Protein AF-A0A7K8RAL0-F1 (afdb_monomer_lite)

Radius of gyration: 38.79 Å; chains: 1; bounding box: 83×88×84 Å

Sequence (270 aa):
MSELKDCPLQFHDFKSVDHVKVCPRYTAVQARSEDDGIGIEELDTLQLELETLLSSASRRLRVLEAETQILTDWQDKKGDRRFLKLSKDHDVGTSVKHGKPKKQKLEGKGGHGTGPGPGRPKSKNLQPKIQEYEFQDDPIDVPRIPKNDAPNRFWASVEPYCADLTNEEVRVLEELLKPPEDEAEHYKIPPLGKHYSQRWAQEDLLEEQKDGARAAAAADKKKGVLGPLTELDTKDVDALLKKSEAQHEQPEDGCPFGPLTQRLLQALVE

Organism: NCBI:txid363769

pLDDT: mean 70.05, std 21.53, range [29.44, 97.31]

Foldseek 3Di:
DPVVVPQPADPDDQDDDPCVPQPVLCVVVVPDDPVVDDDPVSVVSNVVSVVVVVVSVVVVVVSVVVRVVSVVVVVVVVVVVVVVVVDDDDDDDDDDDDDDDDDDDDDDDDDDDDDDDDDDDDDDDDDDPDDPDDDPDDDDPDPPDPDPCVVVVVVVVCDVVPDDDDPVNVVVVVVVPPDPPDPVVVPPDPPDDPQLVVVVVVVVVVVVVVVVVVVVVVVVVVVVDDDDDDDDDPVVVVVVVVVVVVVQDDDPPPDPDHPVVVSVVVNVVD

Structure (mmCIF, N/CA/C/O backbone):
data_AF-A0A7K8RAL0-F1
#
_entry.id   AF-A0A7K8RAL0-F1
#
loop_
_atom_site.group_PDB
_atom_site.id
_atom_site.type_symbol
_atom_site.label_atom_id
_atom_site.label_alt_id
_atom_site.label_comp_id
_atom_site.label_asym_id
_atom_site.label_entity_id
_atom_site.label_seq_id
_atom_site.pdbx_PDB_ins_code
_atom_site.Cartn_x
_atom_site.Cartn_y
_atom_site.Cartn_z
_atom_site.occupancy
_atom_site.B_iso_or_equiv
_atom_site.auth_seq_id
_atom_site.auth_comp_id
_atom_site.auth_asym_id
_atom_site.auth_atom_id
_atom_site.pdbx_PDB_model_num
ATOM 1 N N . MET A 1 1 ? -7.593 -10.899 -39.363 1.00 41.59 1 MET A N 1
ATOM 2 C CA . MET A 1 1 ? -7.965 -11.546 -38.081 1.00 41.59 1 MET A CA 1
ATOM 3 C C . MET A 1 1 ? -6.973 -12.637 -37.642 1.00 41.59 1 MET A C 1
ATOM 5 O O . MET A 1 1 ? -7.329 -13.484 -36.836 1.00 41.59 1 MET A O 1
ATOM 9 N N . SER A 1 2 ? -5.721 -12.629 -38.121 1.00 48.59 2 SER A N 1
ATOM 10 C CA . SER A 1 2 ? -4.768 -13.728 -37.873 1.00 48.59 2 SER A CA 1
ATOM 11 C C . SER A 1 2 ? -3.829 -13.494 -36.682 1.00 48.59 2 SER A C 1
ATOM 13 O O . SER A 1 2 ? -3.182 -14.436 -36.248 1.00 48.59 2 SER A O 1
ATOM 15 N N . GLU A 1 3 ? -3.773 -12.275 -36.131 1.00 52.62 3 GLU A N 1
ATOM 16 C CA . GLU A 1 3 ? -2.804 -11.912 -35.080 1.00 52.62 3 GLU A CA 1
ATOM 17 C C . GLU A 1 3 ? -3.184 -12.389 -33.666 1.00 52.62 3 GLU A C 1
ATOM 19 O O . GLU A 1 3 ? -2.319 -12.442 -32.800 1.00 52.62 3 GLU A O 1
ATOM 24 N N . LEU A 1 4 ? -4.437 -12.800 -33.419 1.00 54.28 4 LEU A N 1
ATOM 25 C CA . LEU A 1 4 ? -4.827 -13.360 -32.113 1.00 54.28 4 LEU A CA 1
ATOM 26 C C . LEU A 1 4 ? -4.290 -14.780 -31.872 1.00 54.28 4 LEU A C 1
ATOM 28 O O . LEU A 1 4 ? -4.232 -15.210 -30.725 1.00 54.28 4 LEU A O 1
ATOM 32 N N . LYS A 1 5 ? -3.902 -15.517 -32.924 1.00 55.53 5 LYS A N 1
ATOM 33 C CA . LYS A 1 5 ? -3.423 -16.905 -32.788 1.00 55.53 5 LYS A CA 1
ATOM 34 C C . LYS A 1 5 ? -2.031 -17.021 -32.162 1.00 55.53 5 LYS A C 1
ATOM 36 O O 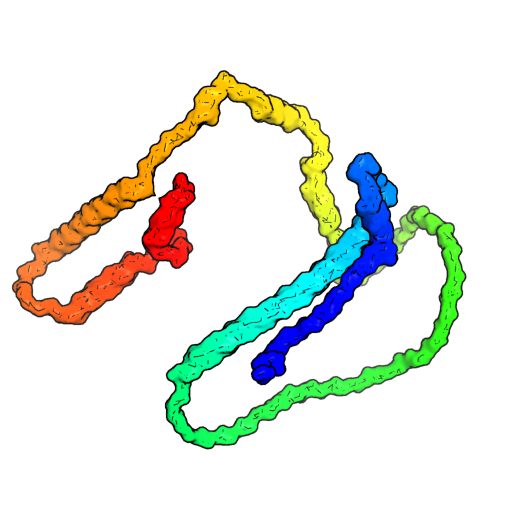. LYS A 1 5 ? -1.723 -18.078 -31.626 1.00 55.53 5 LYS A O 1
ATOM 41 N N . ASP A 1 6 ? -1.243 -15.948 -32.193 1.00 66.25 6 ASP A N 1
ATOM 42 C CA . ASP A 1 6 ? 0.124 -15.913 -31.655 1.00 66.25 6 ASP A CA 1
ATOM 43 C C . ASP A 1 6 ? 0.216 -15.148 -30.318 1.00 66.25 6 ASP A C 1
ATOM 45 O O . ASP A 1 6 ? 1.313 -14.809 -29.870 1.00 66.25 6 ASP A O 1
ATOM 49 N N . CYS A 1 7 ? -0.922 -14.835 -29.684 1.00 73.00 7 CYS A N 1
ATOM 50 C CA . CYS A 1 7 ? -0.936 -14.185 -28.377 1.00 73.00 7 CYS A CA 1
ATOM 51 C C . CYS A 1 7 ? -0.523 -15.199 -27.293 1.00 73.00 7 CYS A C 1
ATOM 53 O O . CYS A 1 7 ? -1.195 -16.221 -27.147 1.00 73.00 7 CYS A O 1
ATOM 55 N N . PRO A 1 8 ? 0.558 -14.946 -26.530 1.00 80.19 8 PRO A N 1
ATOM 56 C CA . PRO A 1 8 ? 1.065 -15.897 -25.540 1.00 80.19 8 PRO A CA 1
ATOM 57 C C . PRO A 1 8 ? 0.239 -15.950 -24.244 1.00 80.19 8 PRO A C 1
ATOM 59 O O . PRO A 1 8 ? 0.565 -16.751 -23.371 1.00 80.19 8 PRO A O 1
ATOM 62 N N . LEU A 1 9 ? -0.793 -15.107 -24.109 1.00 83.19 9 LEU A N 1
ATOM 63 C CA . LEU A 1 9 ? -1.605 -15.012 -22.900 1.00 83.19 9 LEU A CA 1
ATOM 64 C C . LEU A 1 9 ? -2.429 -16.278 -22.654 1.00 83.19 9 LEU A C 1
ATOM 66 O O . LEU A 1 9 ? -3.130 -16.770 -23.546 1.00 83.19 9 LEU A O 1
ATOM 70 N N . GLN A 1 10 ? -2.440 -16.735 -21.406 1.00 79.38 10 GLN A N 1
ATOM 71 C CA . GLN A 1 10 ? -3.438 -17.674 -20.916 1.00 79.38 10 GLN A CA 1
ATOM 72 C C . GLN A 1 10 ? -4.552 -16.880 -20.224 1.00 79.38 10 GLN A C 1
ATOM 74 O O . GLN A 1 10 ? -4.399 -16.342 -19.129 1.00 79.38 10 GLN A O 1
ATOM 79 N N . PHE A 1 11 ? -5.714 -16.798 -20.877 1.00 80.00 11 PHE A N 1
ATOM 80 C CA . PHE A 1 11 ? -6.910 -16.151 -20.328 1.00 80.00 11 PHE A CA 1
ATOM 81 C C . PHE A 1 11 ? -7.527 -17.019 -19.225 1.00 80.00 11 PHE A C 1
ATOM 83 O O . PHE A 1 11 ? -8.456 -17.793 -19.457 1.00 80.00 11 PHE A O 1
ATOM 90 N N . HIS A 1 12 ? -6.957 -16.924 -18.027 1.00 83.44 12 HIS A N 1
ATOM 91 C CA . HIS A 1 12 ? -7.389 -17.669 -16.854 1.00 83.44 12 HIS A CA 1
ATOM 92 C C . HIS A 1 12 ? -8.796 -17.240 -16.405 1.00 83.44 12 HIS A C 1
ATOM 94 O O . HIS A 1 12 ? -9.068 -16.053 -16.227 1.00 83.44 12 HIS A O 1
ATOM 100 N N . ASP A 1 13 ? -9.678 -18.216 -16.177 1.00 85.38 13 ASP A N 1
ATOM 101 C CA . ASP A 1 13 ? -10.997 -17.980 -15.582 1.00 85.38 13 ASP A CA 1
ATOM 102 C C . ASP A 1 13 ? -10.883 -17.917 -14.052 1.00 85.38 13 ASP A C 1
ATOM 104 O O . ASP A 1 13 ? -10.663 -18.925 -13.368 1.00 85.38 13 ASP A O 1
ATOM 108 N N . PHE A 1 14 ? -11.002 -16.708 -13.505 1.00 86.25 14 PHE A N 1
ATOM 109 C CA . PHE A 1 14 ? -10.947 -16.475 -12.070 1.00 86.25 14 PHE A CA 1
ATOM 110 C C . PHE A 1 14 ? -12.327 -16.628 -11.443 1.00 86.25 14 PHE A C 1
ATOM 112 O O . PHE A 1 14 ? -13.123 -15.690 -11.399 1.00 86.25 14 PHE A O 1
ATOM 119 N N . LYS A 1 15 ? -12.572 -17.798 -10.853 1.00 83.81 15 LYS A N 1
ATOM 120 C CA . LYS A 1 15 ? -13.761 -18.011 -10.024 1.00 83.81 15 LYS A CA 1
ATOM 121 C C . LYS A 1 15 ? -13.711 -17.107 -8.792 1.00 83.81 15 LYS A C 1
ATOM 123 O O . LYS A 1 15 ? -12.720 -17.102 -8.057 1.00 83.81 15 LYS A O 1
ATOM 128 N N . SER A 1 16 ? -14.781 -16.349 -8.567 1.00 84.00 16 SER A N 1
ATOM 129 C CA . SER A 1 16 ? -14.964 -15.587 -7.334 1.00 84.00 16 SER A CA 1
ATOM 130 C C . SER A 1 16 ? -15.084 -16.528 -6.134 1.00 84.00 16 SER A C 1
ATOM 132 O O . SER A 1 16 ? -15.531 -17.672 -6.252 1.00 84.00 16 SER A O 1
ATOM 134 N N . VAL A 1 17 ? -14.651 -16.051 -4.966 1.00 87.06 17 VAL A N 1
ATOM 135 C CA . VAL A 1 17 ? -14.870 -16.776 -3.713 1.00 87.06 17 VAL A CA 1
ATOM 136 C C . VAL A 1 17 ? -16.342 -16.626 -3.340 1.00 87.06 17 VAL A C 1
ATOM 138 O O . VAL A 1 17 ? -16.868 -15.518 -3.318 1.00 87.06 17 VAL A O 1
ATOM 141 N N . ASP A 1 18 ? -17.014 -17.739 -3.059 1.00 90.88 18 ASP A N 1
ATOM 142 C CA . ASP A 1 18 ? -18.388 -17.729 -2.554 1.00 90.88 18 ASP A CA 1
ATOM 143 C C . ASP A 1 18 ? -18.366 -17.354 -1.065 1.00 90.88 18 ASP A C 1
ATOM 145 O O . ASP A 1 18 ? -18.247 -18.217 -0.192 1.00 90.88 18 ASP A O 1
ATOM 149 N N . HIS A 1 19 ? -18.416 -16.049 -0.788 1.00 86.94 19 HIS A N 1
ATOM 150 C CA . HIS A 1 19 ? -18.302 -15.488 0.560 1.00 86.94 19 HIS A CA 1
ATOM 151 C C . HIS A 1 19 ? -19.340 -16.070 1.526 1.00 86.94 19 HIS A C 1
ATOM 153 O O . HIS A 1 19 ? -19.012 -16.356 2.671 1.00 86.94 19 HIS A O 1
ATOM 159 N N . VAL A 1 20 ? -20.552 -16.357 1.047 1.00 86.94 20 VAL A N 1
ATOM 160 C CA . VAL A 1 20 ? -21.639 -16.901 1.874 1.00 86.94 20 VAL A CA 1
ATOM 161 C C . VAL A 1 20 ? -21.318 -18.316 2.362 1.00 86.94 20 VAL A C 1
ATOM 163 O O . VAL A 1 20 ? -21.700 -18.694 3.467 1.00 86.94 20 VAL A O 1
ATOM 166 N N . LYS A 1 21 ? -20.606 -19.111 1.554 1.00 90.50 21 LYS A N 1
ATOM 167 C CA . LYS A 1 21 ? -20.244 -20.492 1.911 1.00 90.50 21 LYS A CA 1
ATOM 168 C C . LYS A 1 21 ? -18.903 -20.612 2.618 1.00 90.50 21 LYS A C 1
ATOM 170 O O . LYS A 1 21 ? -18.755 -21.482 3.471 1.00 90.50 21 LYS A O 1
ATOM 175 N N . VAL A 1 22 ? -17.919 -19.813 2.213 1.00 92.00 22 VAL A N 1
ATOM 176 C CA . VAL A 1 22 ? -16.518 -19.971 2.638 1.00 92.00 22 VAL A CA 1
ATOM 177 C C . VAL A 1 22 ? -16.142 -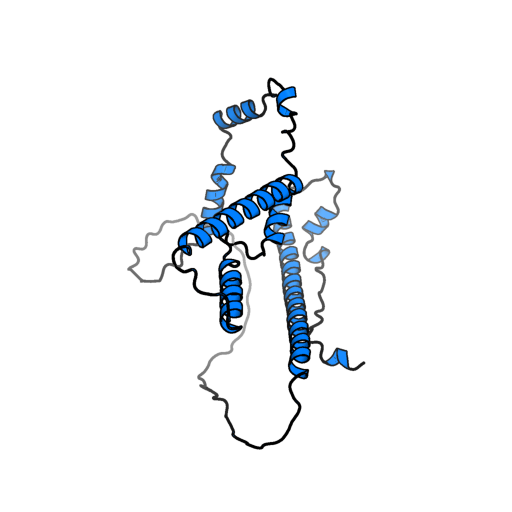18.982 3.740 1.00 92.00 22 VAL A C 1
ATOM 179 O O . VAL A 1 22 ? -15.261 -19.279 4.539 1.00 92.00 22 VAL A O 1
ATOM 182 N N . CYS A 1 23 ? -16.819 -17.833 3.800 1.00 95.00 23 CYS A N 1
ATOM 183 C CA . CYS A 1 23 ? -16.547 -16.758 4.752 1.00 95.00 23 CYS A CA 1
ATOM 184 C C . CYS A 1 23 ? -17.845 -16.268 5.437 1.00 95.00 23 CYS A C 1
ATOM 186 O O . CYS A 1 23 ? -18.240 -15.101 5.281 1.00 95.00 23 CYS A O 1
ATOM 188 N N . PRO A 1 24 ? -18.581 -17.158 6.133 1.00 94.50 24 PRO A N 1
ATOM 189 C CA . PRO A 1 24 ? -19.862 -16.815 6.740 1.00 94.50 24 PRO A CA 1
ATOM 190 C C . PRO A 1 24 ? -19.742 -15.764 7.850 1.00 94.50 24 PRO A C 1
ATOM 192 O O . PRO A 1 24 ? -20.660 -14.957 7.994 1.00 94.50 24 PRO A O 1
ATOM 195 N N . ARG A 1 25 ? -18.641 -15.723 8.619 1.00 94.88 25 ARG A N 1
ATOM 196 C CA . ARG A 1 25 ? -18.454 -14.701 9.660 1.00 94.88 25 ARG A CA 1
ATOM 197 C C . ARG A 1 25 ? -18.230 -13.328 9.048 1.00 94.88 25 ARG A C 1
ATOM 199 O O . ARG A 1 25 ? -18.899 -12.385 9.453 1.00 94.88 25 ARG A O 1
ATOM 206 N N . TYR A 1 26 ? -17.353 -13.228 8.056 1.00 94.88 26 TYR A N 1
ATOM 207 C CA . TYR A 1 26 ? -17.130 -12.013 7.277 1.00 94.88 26 TYR A CA 1
ATOM 208 C C . TYR A 1 26 ? -18.441 -11.498 6.681 1.00 94.88 26 TYR A C 1
ATOM 210 O O . TYR A 1 26 ? -18.772 -10.327 6.841 1.00 94.88 26 TYR A O 1
ATOM 218 N N . THR A 1 27 ? -19.229 -12.387 6.068 1.00 94.56 27 THR A N 1
ATOM 219 C CA . THR A 1 27 ? -20.526 -12.032 5.471 1.00 94.56 27 THR A CA 1
ATOM 220 C C . THR A 1 27 ? -21.511 -11.527 6.529 1.00 94.56 27 THR A C 1
ATOM 222 O O . THR A 1 27 ? -22.217 -10.549 6.300 1.00 94.56 27 THR A O 1
ATOM 225 N N . ALA A 1 28 ? -21.549 -12.167 7.700 1.00 93.31 28 ALA A N 1
ATOM 226 C CA . ALA A 1 28 ? -22.410 -11.748 8.800 1.00 93.31 28 ALA A CA 1
ATOM 227 C C . ALA A 1 28 ? -21.993 -10.389 9.378 1.00 93.31 28 ALA A C 1
ATOM 229 O O . ALA A 1 28 ? -22.864 -9.570 9.634 1.00 93.31 28 ALA A O 1
ATOM 230 N N . VAL A 1 29 ? -20.691 -10.139 9.558 1.00 93.75 29 VAL A N 1
ATOM 231 C CA . VAL A 1 29 ? -20.159 -8.850 10.038 1.00 93.75 29 VAL A CA 1
ATOM 232 C C . VAL A 1 29 ? -20.434 -7.743 9.023 1.00 93.75 29 VAL A C 1
ATOM 234 O O . VAL A 1 29 ? -20.890 -6.672 9.400 1.00 93.75 29 VAL A O 1
ATOM 237 N N . GLN A 1 30 ? -20.249 -8.017 7.731 1.00 92.44 30 GLN A N 1
ATOM 238 C CA . GLN A 1 30 ? -20.522 -7.061 6.657 1.00 92.44 30 GLN A CA 1
ATOM 239 C C . GLN A 1 30 ? -22.003 -6.656 6.565 1.00 92.44 30 GLN A C 1
ATOM 241 O O . GLN A 1 30 ? -22.309 -5.575 6.072 1.00 92.44 30 GLN A O 1
ATOM 246 N N . ALA A 1 31 ? -22.922 -7.513 7.017 1.00 92.38 31 ALA A N 1
ATOM 247 C CA . ALA A 1 31 ? -24.357 -7.238 7.011 1.00 92.38 31 ALA A CA 1
ATOM 248 C C . ALA A 1 31 ? -24.845 -6.424 8.228 1.00 92.38 31 ALA A C 1
ATOM 250 O O . ALA A 1 31 ? -26.024 -6.069 8.273 1.00 92.38 31 ALA A O 1
ATOM 251 N N . ARG A 1 32 ? -23.982 -6.159 9.219 1.00 93.12 32 ARG A N 1
ATOM 252 C CA . ARG A 1 32 ? -24.325 -5.380 10.422 1.00 93.12 32 ARG A CA 1
ATOM 253 C C . ARG A 1 32 ? -24.213 -3.876 10.174 1.00 93.12 32 ARG A C 1
ATOM 255 O O . ARG A 1 32 ? -23.564 -3.437 9.227 1.00 93.12 32 ARG A O 1
ATOM 262 N N . SER A 1 33 ? -24.846 -3.086 11.040 1.00 91.31 33 SER A N 1
ATOM 263 C CA . SER A 1 33 ? -24.644 -1.634 11.092 1.00 91.31 33 SER A CA 1
ATOM 264 C C . SER A 1 33 ? -23.295 -1.279 11.717 1.00 91.31 33 SER A C 1
ATOM 266 O O . SER A 1 33 ? -22.796 -2.012 12.566 1.00 91.31 33 SER A O 1
ATOM 268 N N . GLU A 1 34 ? -22.740 -0.124 11.348 1.00 85.06 34 GLU A N 1
ATOM 269 C CA . GLU A 1 34 ? -21.439 0.358 11.843 1.00 85.06 34 GLU A CA 1
ATOM 270 C C . GLU A 1 34 ? -21.382 0.506 13.380 1.00 85.06 34 GLU A C 1
ATOM 272 O O . GLU A 1 34 ? -20.311 0.355 13.962 1.00 85.06 34 GLU A O 1
ATOM 277 N N . ASP A 1 35 ? -22.531 0.700 14.041 1.00 89.12 35 ASP A N 1
ATOM 278 C CA . ASP A 1 35 ? -22.642 0.816 15.505 1.00 89.12 35 ASP A CA 1
ATOM 279 C C . ASP A 1 35 ? -22.499 -0.518 16.273 1.00 89.12 35 ASP A C 1
ATOM 281 O O . ASP A 1 35 ? -22.233 -0.500 17.473 1.00 89.12 35 ASP A O 1
ATOM 285 N N . ASP A 1 36 ? -22.661 -1.680 15.622 1.00 87.19 36 ASP A N 1
ATOM 286 C CA . ASP A 1 36 ? -22.680 -2.990 16.310 1.00 87.19 36 ASP A CA 1
ATOM 287 C C . ASP A 1 36 ? -21.275 -3.524 16.650 1.00 87.19 36 ASP A C 1
ATOM 289 O O . ASP A 1 36 ? -21.132 -4.440 17.464 1.00 87.19 36 ASP A O 1
ATOM 293 N N . GLY A 1 37 ? -20.225 -2.961 16.046 1.00 87.19 37 GLY A N 1
ATOM 294 C CA . GLY A 1 37 ? -18.840 -3.369 16.281 1.00 87.19 37 GLY A CA 1
ATOM 295 C C . GLY A 1 37 ? -18.539 -4.846 15.966 1.00 87.19 37 GLY A C 1
ATOM 296 O O . GLY A 1 37 ? -19.321 -5.573 15.347 1.00 87.19 37 GLY A O 1
ATOM 297 N N . ILE A 1 38 ? -17.348 -5.295 16.375 1.00 93.12 38 ILE A N 1
ATOM 298 C CA . ILE A 1 38 ? -16.879 -6.680 16.215 1.00 93.12 38 ILE A CA 1
ATOM 299 C C . ILE A 1 38 ? -16.577 -7.241 17.605 1.00 93.12 38 ILE A C 1
ATOM 301 O O . ILE A 1 38 ? -15.757 -6.682 18.333 1.00 93.12 38 ILE A O 1
ATOM 305 N N . GLY A 1 39 ? -17.237 -8.343 17.972 1.00 91.81 39 GLY A N 1
ATOM 306 C CA . GLY A 1 39 ? -17.001 -9.021 19.247 1.00 91.81 39 GLY A CA 1
ATOM 307 C C . GLY A 1 39 ? -15.653 -9.745 19.272 1.00 91.81 39 GLY A C 1
ATOM 308 O O . GLY A 1 39 ? -15.196 -10.269 18.253 1.00 91.81 39 GLY A O 1
ATOM 309 N N . ILE A 1 40 ? -15.022 -9.818 20.446 1.00 92.81 40 ILE A N 1
ATOM 310 C CA . ILE A 1 40 ? -13.698 -10.439 20.606 1.00 92.81 40 ILE A CA 1
ATOM 311 C C . ILE A 1 40 ? -13.722 -11.946 20.317 1.00 92.81 40 ILE A C 1
ATOM 313 O O . ILE A 1 40 ? -12.766 -12.496 19.780 1.00 92.81 40 ILE A O 1
ATOM 317 N N . GLU A 1 41 ? -14.846 -12.609 20.580 1.00 93.25 41 GLU A N 1
ATOM 318 C CA . GLU A 1 41 ? -15.056 -14.036 20.323 1.00 93.25 41 GLU A CA 1
ATOM 319 C C . GLU A 1 41 ? -15.159 -14.355 18.825 1.00 93.25 41 GLU A C 1
ATOM 321 O O . GLU A 1 41 ? -15.028 -15.506 18.406 1.00 93.25 41 GLU A O 1
ATOM 326 N N . GLU A 1 42 ? -15.439 -13.343 18.005 1.00 94.50 42 GLU A N 1
ATOM 327 C CA . GLU A 1 42 ? -15.607 -13.479 16.562 1.00 94.50 42 GLU A CA 1
ATOM 328 C C . GLU A 1 42 ? -14.297 -13.238 15.801 1.00 94.50 42 GLU A C 1
ATOM 330 O O . GLU A 1 42 ? -14.193 -13.629 14.634 1.00 94.50 42 GLU A O 1
ATOM 335 N N . LEU A 1 43 ? -13.307 -12.625 16.461 1.00 95.75 43 LEU A N 1
ATOM 336 C CA . LEU A 1 43 ? -12.093 -12.097 15.845 1.00 95.75 43 LEU A CA 1
ATOM 337 C C . LEU A 1 43 ? -11.224 -13.195 15.224 1.00 95.75 43 LEU A C 1
ATOM 339 O O . LEU A 1 43 ? -10.867 -13.081 14.055 1.00 95.75 43 LEU A O 1
ATOM 343 N N . ASP A 1 44 ? -10.969 -14.289 15.946 1.00 95.44 44 ASP A N 1
ATOM 344 C CA . ASP A 1 44 ? -10.144 -15.404 15.448 1.00 95.44 44 ASP A CA 1
ATOM 345 C C . ASP A 1 44 ? -10.740 -16.040 14.182 1.00 95.44 44 ASP A C 1
ATOM 347 O O . ASP A 1 44 ? -10.040 -16.364 13.221 1.00 95.44 44 ASP A O 1
ATOM 351 N N . THR A 1 45 ? -12.068 -16.202 14.161 1.00 95.81 45 THR A N 1
ATOM 352 C CA . THR A 1 45 ? -12.769 -16.772 12.999 1.00 95.81 45 THR A CA 1
ATOM 353 C C . THR A 1 45 ? -12.770 -15.787 11.834 1.00 95.81 45 THR A C 1
ATOM 355 O O . THR A 1 45 ? -12.525 -16.178 10.694 1.00 95.81 45 THR A O 1
ATOM 358 N N . LEU A 1 46 ? -13.021 -14.506 12.112 1.00 96.12 46 LEU A N 1
ATOM 359 C CA . LEU A 1 46 ? -12.996 -13.452 11.105 1.00 96.12 46 LEU A CA 1
ATOM 360 C C . LEU A 1 46 ? -11.603 -13.309 10.477 1.00 96.12 46 LEU A C 1
ATOM 362 O O . LEU A 1 46 ? -11.500 -13.211 9.256 1.00 96.12 46 LEU A O 1
ATOM 366 N N . GLN A 1 47 ? -10.538 -13.363 11.280 1.00 97.31 47 GLN A N 1
ATOM 367 C CA . GLN A 1 47 ? -9.157 -13.331 10.801 1.00 97.31 47 GLN A CA 1
ATOM 368 C C . GLN A 1 47 ? -8.889 -14.476 9.819 1.00 97.31 47 GLN A C 1
ATOM 370 O O . GLN A 1 47 ? -8.429 -14.231 8.705 1.00 97.31 47 GLN A O 1
ATOM 375 N N . LEU A 1 48 ? -9.228 -15.714 10.188 1.00 96.81 48 LEU A N 1
ATOM 376 C CA . LEU A 1 48 ? -9.015 -16.885 9.332 1.00 96.81 48 LEU A CA 1
ATOM 377 C C . LEU A 1 48 ? -9.748 -16.765 7.983 1.00 96.81 48 LEU A C 1
ATOM 379 O O . LEU A 1 48 ? -9.225 -17.126 6.922 1.00 96.81 48 LEU A O 1
ATOM 383 N N . GLU A 1 49 ? -10.977 -16.253 8.003 1.00 96.50 49 GLU A N 1
ATOM 384 C CA . GLU A 1 49 ? -11.753 -16.030 6.784 1.00 96.50 49 GLU A CA 1
ATOM 385 C C . GLU A 1 49 ? -11.141 -14.918 5.913 1.00 96.50 49 GLU A C 1
ATOM 387 O O . GLU A 1 49 ? -11.046 -15.078 4.693 1.00 96.50 49 GLU A O 1
ATOM 392 N N . LEU A 1 50 ? -10.648 -13.832 6.516 1.00 96.19 50 LEU A N 1
ATOM 393 C CA . LEU A 1 50 ? -9.930 -12.767 5.807 1.00 96.19 50 LEU A CA 1
ATOM 394 C C . LEU A 1 50 ? -8.611 -13.266 5.201 1.00 96.19 50 LEU A C 1
ATOM 396 O O . LEU A 1 50 ? -8.307 -12.938 4.054 1.00 96.19 50 LEU A O 1
ATOM 400 N N . GLU A 1 51 ? -7.861 -14.116 5.901 1.00 96.50 51 GLU A N 1
ATOM 401 C CA . GLU A 1 51 ? -6.654 -14.766 5.370 1.00 96.50 51 GLU A CA 1
ATOM 402 C C . GLU A 1 51 ? -6.968 -15.670 4.172 1.00 96.50 51 GLU A C 1
ATOM 404 O O . GLU A 1 51 ? -6.200 -15.733 3.204 1.00 96.50 51 GLU A O 1
ATOM 409 N N . THR A 1 52 ? -8.123 -16.339 4.191 1.00 93.56 52 THR A N 1
ATOM 410 C CA . THR A 1 52 ? -8.610 -17.145 3.064 1.00 93.56 52 THR A CA 1
ATOM 411 C C . THR A 1 52 ? -8.895 -16.265 1.844 1.00 93.56 52 THR A C 1
ATOM 413 O O . THR A 1 52 ? -8.478 -16.588 0.723 1.00 93.56 52 THR A O 1
ATOM 416 N N . LEU A 1 53 ? -9.555 -15.120 2.047 1.00 94.31 53 LEU A N 1
ATOM 417 C CA . LEU A 1 53 ? -9.819 -14.140 0.989 1.00 94.31 53 LEU A CA 1
ATOM 418 C C . LEU A 1 53 ? -8.529 -13.533 0.440 1.00 94.31 53 LEU A C 1
ATOM 420 O O . LEU A 1 53 ? -8.347 -13.490 -0.782 1.00 94.31 53 LEU A O 1
ATOM 424 N N . LEU A 1 54 ? -7.613 -13.139 1.324 1.00 95.56 54 LEU A N 1
ATOM 425 C CA . LEU A 1 54 ? -6.305 -12.608 0.965 1.00 95.56 54 LEU A CA 1
ATOM 426 C C . LEU A 1 54 ? -5.517 -13.630 0.142 1.00 95.56 54 LEU A C 1
ATOM 428 O O . LEU A 1 54 ? -5.058 -13.317 -0.952 1.00 95.56 54 LEU A O 1
ATOM 432 N N . SER A 1 55 ? -5.458 -14.885 0.588 1.00 94.81 55 SER A N 1
ATOM 433 C CA . SER A 1 55 ? -4.783 -15.973 -0.130 1.00 94.81 55 SER A CA 1
ATOM 434 C C . SER A 1 55 ? -5.339 -16.179 -1.542 1.00 94.81 55 SER A C 1
ATOM 436 O O . SER A 1 55 ? -4.582 -16.407 -2.493 1.00 94.81 55 SER A O 1
ATOM 438 N N . SER A 1 56 ? -6.662 -16.083 -1.703 1.00 93.31 56 SER A N 1
ATOM 439 C CA . SER A 1 56 ? -7.321 -16.157 -3.009 1.00 93.31 56 SER A CA 1
ATOM 440 C C . SER A 1 56 ? -6.983 -14.953 -3.893 1.00 93.31 56 SER A C 1
ATOM 442 O O . SER A 1 56 ? -6.652 -15.120 -5.069 1.00 93.31 56 SER A O 1
ATOM 444 N N . ALA A 1 57 ? -7.020 -13.735 -3.349 1.00 94.06 57 ALA A N 1
ATOM 445 C CA . ALA A 1 57 ? -6.663 -12.516 -4.071 1.00 94.06 57 ALA A CA 1
ATOM 446 C C . ALA A 1 57 ? -5.186 -12.513 -4.498 1.00 94.06 57 ALA A C 1
ATOM 448 O O . ALA A 1 57 ? -4.897 -12.342 -5.680 1.00 94.06 57 ALA A O 1
ATOM 449 N N . SER A 1 58 ? -4.258 -12.810 -3.586 1.00 95.75 58 SER A N 1
ATOM 450 C CA . SER A 1 58 ? -2.817 -12.852 -3.864 1.00 95.75 58 SER A CA 1
ATOM 451 C C . SER A 1 58 ? -2.440 -13.919 -4.889 1.00 95.75 58 SER A C 1
ATOM 453 O O . SER A 1 58 ? -1.482 -13.745 -5.640 1.00 95.75 58 SER A O 1
ATOM 455 N N . ARG A 1 59 ? -3.165 -15.045 -4.941 1.00 93.44 59 ARG A N 1
ATOM 456 C CA . ARG A 1 59 ? -2.968 -16.052 -5.993 1.00 93.44 59 ARG A CA 1
ATOM 457 C C . ARG A 1 59 ? -3.351 -15.498 -7.363 1.00 93.44 59 ARG A C 1
ATOM 459 O O . ARG A 1 59 ? -2.597 -15.687 -8.309 1.00 93.44 59 ARG A O 1
ATOM 466 N N . ARG A 1 60 ? -4.501 -14.826 -7.464 1.00 94.69 60 ARG A N 1
ATOM 467 C CA . ARG A 1 60 ? -4.972 -14.218 -8.719 1.00 94.69 60 ARG A CA 1
ATOM 468 C C . ARG A 1 60 ? -4.046 -13.097 -9.177 1.00 94.69 60 ARG A C 1
ATOM 470 O O . ARG A 1 60 ? -3.697 -13.062 -10.350 1.00 94.69 60 ARG A O 1
ATOM 477 N N . LEU A 1 61 ? -3.593 -12.261 -8.245 1.00 95.38 61 LEU A N 1
ATOM 478 C CA . LEU A 1 61 ? -2.631 -11.196 -8.516 1.00 95.38 61 LEU A CA 1
ATOM 479 C C . LEU A 1 61 ? -1.339 -11.751 -9.128 1.00 95.38 61 LEU A C 1
ATOM 481 O O . LEU A 1 61 ? -0.968 -11.323 -10.209 1.00 95.38 61 LEU A O 1
ATOM 485 N N . ARG A 1 62 ? -0.736 -12.784 -8.525 1.00 95.50 62 ARG A N 1
ATOM 486 C CA . ARG A 1 62 ? 0.479 -13.423 -9.065 1.00 95.50 62 ARG A CA 1
ATOM 487 C C . ARG A 1 62 ? 0.305 -13.987 -10.474 1.00 95.50 62 ARG A C 1
ATOM 489 O O . ARG A 1 62 ? 1.231 -13.935 -11.275 1.00 95.50 62 ARG A O 1
ATOM 496 N N . VAL A 1 63 ? -0.868 -14.546 -10.776 1.00 93.69 63 VAL A N 1
ATOM 497 C CA . VAL A 1 63 ? -1.173 -15.019 -12.135 1.00 93.69 63 VAL A CA 1
ATOM 498 C C . VAL A 1 63 ? -1.244 -13.833 -13.098 1.00 93.69 63 VAL A C 1
ATOM 500 O O . VAL A 1 63 ? -0.610 -13.868 -14.144 1.00 93.69 63 VAL A O 1
ATOM 503 N N . LEU A 1 64 ? -1.950 -12.759 -12.735 1.00 93.44 64 LEU A N 1
ATOM 504 C CA . LEU A 1 64 ? -2.057 -11.554 -13.564 1.00 93.44 64 LEU A CA 1
ATOM 505 C C . LEU A 1 64 ? -0.712 -10.841 -13.766 1.00 93.44 64 LEU A C 1
ATOM 507 O O . LEU A 1 64 ? -0.438 -10.357 -14.862 1.00 93.44 64 LEU A O 1
ATOM 511 N N . GLU A 1 65 ? 0.138 -10.794 -12.744 1.00 95.31 65 GLU A N 1
ATOM 512 C CA . GLU A 1 65 ? 1.504 -10.267 -12.835 1.00 95.31 65 GLU A CA 1
ATOM 513 C C . GLU A 1 65 ? 2.343 -11.087 -13.820 1.00 95.31 65 GLU A C 1
ATOM 515 O O . GLU A 1 65 ? 3.022 -10.514 -14.669 1.00 95.31 65 GLU A O 1
ATOM 520 N N . ALA A 1 66 ? 2.246 -12.421 -13.774 1.00 93.31 66 ALA A N 1
ATOM 521 C CA . ALA A 1 66 ? 2.930 -13.291 -14.727 1.00 93.31 66 ALA A CA 1
ATOM 522 C C . ALA A 1 66 ? 2.439 -13.071 -16.169 1.00 93.31 66 ALA A C 1
ATOM 524 O O . ALA A 1 66 ? 3.255 -12.948 -17.081 1.00 93.31 66 ALA A O 1
ATOM 525 N N . GLU A 1 67 ? 1.124 -12.957 -16.382 1.00 91.75 67 GLU A N 1
ATOM 526 C CA . GLU A 1 67 ? 0.545 -12.636 -17.697 1.00 91.75 67 GLU A CA 1
ATOM 527 C C . GLU A 1 67 ? 0.983 -11.242 -18.189 1.00 91.75 67 GLU A C 1
ATOM 529 O O . GLU A 1 67 ? 1.300 -11.062 -19.366 1.00 91.75 67 GLU A O 1
ATOM 534 N N . THR A 1 68 ? 1.074 -10.259 -17.287 1.00 92.12 68 THR A N 1
ATOM 535 C CA . THR A 1 68 ? 1.577 -8.909 -17.599 1.00 92.12 68 THR A CA 1
ATOM 536 C C . THR A 1 68 ? 3.046 -8.957 -18.011 1.00 92.12 68 THR A C 1
ATOM 538 O O . THR A 1 68 ? 3.419 -8.353 -19.015 1.00 92.12 68 THR A O 1
ATOM 541 N N . GLN A 1 69 ? 3.875 -9.727 -17.303 1.00 92.75 69 GLN A N 1
ATOM 542 C CA . GLN A 1 69 ? 5.282 -9.907 -17.658 1.00 92.75 69 GLN A CA 1
ATOM 543 C C . GLN A 1 69 ? 5.441 -10.566 -19.032 1.00 92.75 69 GLN A C 1
ATOM 545 O O . GLN A 1 69 ? 6.259 -10.125 -19.836 1.00 92.75 69 GLN A O 1
ATOM 550 N N . ILE A 1 70 ? 4.624 -11.579 -19.339 1.00 91.19 70 ILE A N 1
ATOM 551 C CA . ILE A 1 70 ? 4.610 -12.228 -20.655 1.00 91.19 70 ILE A CA 1
ATOM 552 C C . ILE A 1 70 ? 4.311 -11.209 -21.765 1.00 91.19 70 ILE A C 1
ATOM 554 O O . ILE A 1 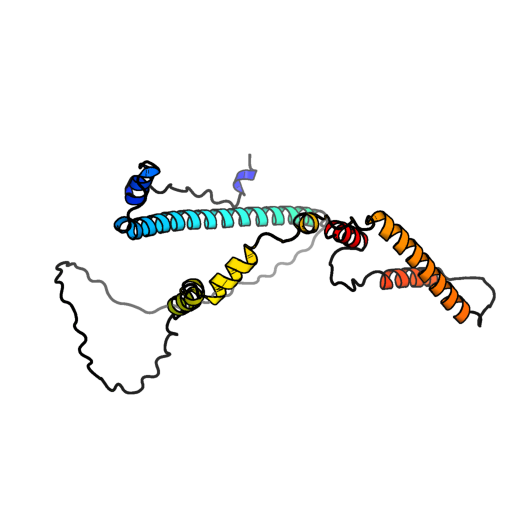70 ? 4.934 -11.267 -22.828 1.00 91.19 70 ILE A O 1
ATOM 558 N N . LEU A 1 71 ? 3.384 -10.271 -21.539 1.00 88.19 71 LEU A N 1
ATOM 559 C CA . LEU A 1 71 ? 3.083 -9.208 -22.501 1.00 88.19 71 LEU A CA 1
ATOM 560 C C . LEU A 1 71 ? 4.246 -8.238 -22.688 1.00 88.19 71 LEU A C 1
ATOM 562 O O . LEU A 1 71 ? 4.560 -7.912 -23.835 1.00 88.19 71 LEU A O 1
ATOM 566 N N . THR A 1 72 ? 4.893 -7.817 -21.602 1.00 89.44 72 THR A N 1
ATOM 567 C CA . THR A 1 72 ? 6.083 -6.955 -21.649 1.00 89.44 72 THR A CA 1
ATOM 568 C C . THR A 1 72 ? 7.199 -7.625 -22.452 1.00 89.44 72 THR A C 1
ATOM 570 O O . THR A 1 72 ? 7.650 -7.083 -23.461 1.00 89.44 72 THR A O 1
ATOM 573 N N . ASP A 1 73 ? 7.546 -8.870 -22.112 1.00 89.06 73 ASP A N 1
ATOM 574 C CA . ASP A 1 73 ? 8.575 -9.648 -22.811 1.00 89.06 73 ASP A CA 1
ATOM 575 C C . ASP A 1 73 ? 8.233 -9.859 -24.295 1.00 89.06 73 ASP A C 1
ATOM 577 O O . ASP A 1 73 ? 9.108 -9.883 -25.169 1.00 89.06 73 ASP A O 1
ATOM 581 N N . TRP A 1 74 ? 6.952 -10.066 -24.608 1.00 86.56 74 TRP A N 1
ATOM 582 C CA . TRP A 1 74 ? 6.484 -10.235 -25.980 1.00 86.56 74 TRP A CA 1
ATOM 583 C C . TRP A 1 74 ? 6.562 -8.929 -26.776 1.00 86.56 74 TRP A C 1
ATOM 585 O O . TRP A 1 74 ? 6.962 -8.946 -27.947 1.00 86.56 74 TRP A O 1
ATOM 595 N N . GLN A 1 75 ? 6.232 -7.796 -26.156 1.00 82.69 75 GLN A N 1
ATOM 596 C CA . GLN A 1 75 ? 6.370 -6.472 -26.753 1.00 82.69 75 GLN A CA 1
ATOM 597 C C . GLN A 1 75 ? 7.837 -6.141 -27.037 1.00 82.69 75 GLN A C 1
ATOM 599 O O . GLN A 1 75 ? 8.139 -5.690 -28.147 1.00 82.69 75 GLN A O 1
ATOM 604 N N . ASP A 1 76 ? 8.741 -6.444 -26.108 1.00 82.81 76 ASP A N 1
ATOM 605 C CA . ASP A 1 76 ? 10.182 -6.242 -26.271 1.00 82.81 76 ASP A CA 1
ATOM 606 C C . ASP A 1 76 ? 10.741 -7.115 -27.396 1.00 82.81 76 ASP A C 1
ATOM 608 O O . ASP A 1 76 ? 11.409 -6.614 -28.301 1.00 82.81 76 ASP A O 1
ATOM 612 N N . LYS A 1 77 ? 10.357 -8.397 -27.459 1.00 78.56 77 LYS A N 1
ATOM 613 C CA . LYS A 1 77 ? 10.716 -9.290 -28.579 1.00 78.56 77 LYS A CA 1
ATOM 614 C C . LYS A 1 77 ? 10.167 -8.803 -29.923 1.00 78.56 77 LYS A C 1
ATOM 616 O O . LYS A 1 77 ? 10.814 -8.973 -30.960 1.00 78.56 77 LYS A O 1
ATOM 621 N N . LYS A 1 78 ? 8.976 -8.194 -29.949 1.00 73.31 78 LYS A N 1
ATOM 622 C CA . LYS A 1 78 ? 8.410 -7.570 -31.160 1.00 73.31 78 LYS A CA 1
ATOM 623 C C . LYS A 1 78 ? 9.122 -6.253 -31.507 1.00 73.31 78 LYS A C 1
ATOM 625 O O . LYS A 1 78 ? 9.210 -5.904 -32.685 1.00 73.31 78 LYS A O 1
ATOM 630 N N . GLY A 1 79 ? 9.625 -5.518 -30.517 1.00 60.31 79 GLY A N 1
ATOM 631 C CA . GLY A 1 79 ? 10.486 -4.342 -30.673 1.00 60.31 79 GLY A CA 1
ATOM 632 C C . GLY A 1 79 ? 11.848 -4.694 -31.268 1.00 60.31 79 GLY A C 1
ATOM 633 O O . GLY A 1 79 ? 12.247 -4.103 -32.267 1.00 60.31 79 GLY A O 1
ATOM 634 N N . ASP A 1 80 ? 12.489 -5.735 -30.748 1.00 58.62 80 ASP A N 1
ATOM 635 C CA . ASP A 1 80 ? 13.809 -6.197 -31.182 1.00 58.62 80 ASP A CA 1
ATOM 636 C C . ASP A 1 80 ? 13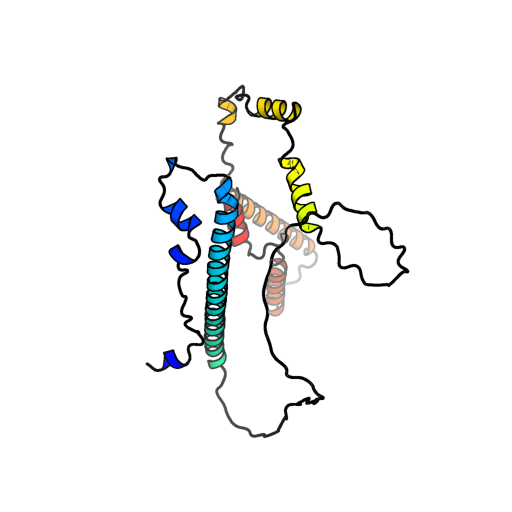.774 -6.790 -32.605 1.00 58.62 80 ASP A C 1
ATOM 638 O O . ASP A 1 80 ? 14.603 -6.475 -33.461 1.00 58.62 80 ASP A O 1
ATOM 642 N N . ARG A 1 81 ? 12.699 -7.516 -32.958 1.00 58.78 81 ARG A N 1
ATOM 643 C CA . ARG A 1 81 ? 12.451 -7.939 -34.354 1.00 58.78 81 ARG A CA 1
ATOM 644 C C . ARG A 1 81 ? 12.297 -6.770 -35.334 1.00 58.78 81 ARG A C 1
ATOM 646 O O . ARG A 1 81 ? 12.484 -6.988 -36.530 1.00 58.78 81 ARG A O 1
ATOM 653 N N . ARG A 1 82 ? 11.943 -5.560 -34.880 1.00 56.81 82 ARG A N 1
ATOM 654 C CA . ARG A 1 82 ? 11.885 -4.360 -35.739 1.00 56.81 82 ARG A CA 1
ATOM 655 C C . ARG A 1 82 ? 13.262 -3.714 -35.926 1.00 56.81 82 ARG A C 1
ATOM 657 O O . ARG A 1 82 ? 13.503 -3.194 -37.009 1.00 56.81 82 ARG A O 1
ATOM 664 N N . PHE A 1 83 ? 14.172 -3.826 -34.956 1.00 48.50 83 PHE A N 1
ATOM 665 C CA . PHE A 1 83 ? 15.564 -3.372 -35.091 1.00 48.50 83 PHE A CA 1
ATOM 666 C C . PHE A 1 83 ? 16.429 -4.339 -35.914 1.00 48.50 83 PHE A C 1
ATOM 668 O O . PHE A 1 83 ? 17.232 -3.910 -36.738 1.00 48.50 83 PHE A O 1
ATOM 675 N N . LEU A 1 84 ? 16.198 -5.649 -35.794 1.00 50.72 84 LEU A N 1
ATOM 676 C CA . LEU A 1 84 ? 16.928 -6.666 -36.563 1.00 50.72 84 LEU A CA 1
ATOM 677 C C . LEU A 1 84 ? 16.516 -6.749 -38.044 1.00 50.72 84 LEU A C 1
ATOM 679 O O . LEU A 1 84 ? 17.212 -7.377 -38.841 1.00 50.72 84 LEU A O 1
ATOM 683 N N . LYS A 1 85 ? 15.402 -6.121 -38.446 1.00 47.38 85 LYS A N 1
ATOM 684 C CA . LYS A 1 85 ? 14.915 -6.160 -39.836 1.00 47.38 85 LYS A CA 1
ATOM 685 C C . LYS A 1 85 ? 15.533 -5.087 -40.747 1.00 47.38 85 LYS A C 1
ATOM 687 O O . LYS A 1 85 ? 15.240 -5.098 -41.937 1.00 47.38 85 LYS A O 1
ATOM 692 N N . LEU A 1 86 ? 16.408 -4.212 -40.235 1.00 42.72 86 LEU A N 1
ATOM 693 C CA . LEU A 1 86 ? 17.134 -3.236 -41.064 1.00 42.72 86 LEU A CA 1
ATOM 694 C C . LEU A 1 86 ? 18.500 -3.741 -41.574 1.00 42.72 86 LEU A C 1
ATOM 696 O O . LEU A 1 86 ? 19.097 -3.106 -42.434 1.00 42.72 86 LEU A O 1
ATOM 700 N N . SER A 1 87 ? 18.966 -4.912 -41.127 1.00 42.34 87 SER A N 1
ATOM 701 C CA . SER A 1 87 ? 20.254 -5.482 -41.553 1.00 42.34 87 SER A CA 1
ATOM 702 C C . SER A 1 87 ? 20.120 -6.927 -42.019 1.00 42.34 87 SER A C 1
ATOM 704 O O . SER A 1 87 ? 20.637 -7.833 -41.369 1.00 42.34 87 SER A O 1
ATOM 706 N N . LYS A 1 88 ? 19.445 -7.172 -43.148 1.00 41.72 88 LYS A N 1
ATOM 707 C CA . LYS A 1 88 ? 19.767 -8.346 -43.975 1.00 41.72 88 LYS A CA 1
ATOM 708 C C . LYS A 1 88 ? 19.220 -8.216 -45.394 1.00 41.72 88 LYS A C 1
ATOM 710 O O . LYS A 1 88 ? 18.126 -8.689 -45.681 1.00 41.72 88 LYS A O 1
ATOM 715 N N . ASP A 1 89 ? 20.033 -7.639 -46.268 1.00 41.16 89 ASP A N 1
ATOM 716 C CA . ASP A 1 89 ? 20.025 -7.978 -47.688 1.00 41.16 89 ASP A CA 1
ATOM 717 C C . ASP A 1 89 ? 21.365 -8.652 -48.034 1.00 41.16 89 ASP A C 1
ATOM 719 O O . ASP A 1 89 ? 22.377 -8.381 -47.385 1.00 41.16 89 ASP A O 1
ATOM 723 N N . HIS A 1 90 ? 21.328 -9.538 -49.029 1.00 36.78 90 HIS A N 1
ATOM 724 C CA . HIS A 1 90 ? 22.387 -10.413 -49.567 1.00 36.78 90 HIS A CA 1
ATOM 725 C C . HIS A 1 90 ? 22.728 -11.769 -48.888 1.00 36.78 90 HIS A C 1
ATOM 727 O O . HIS A 1 90 ? 23.493 -11.878 -47.933 1.00 36.78 90 HIS A O 1
ATOM 733 N N . ASP A 1 91 ? 22.112 -12.812 -49.467 1.00 33.19 91 ASP A N 1
ATOM 734 C CA . ASP A 1 91 ? 22.712 -13.838 -50.356 1.00 33.19 91 ASP A CA 1
ATOM 735 C C . ASP A 1 91 ? 23.622 -14.981 -49.824 1.00 33.19 91 ASP A C 1
ATOM 737 O O . ASP A 1 91 ? 24.701 -14.772 -49.285 1.00 33.19 91 ASP A O 1
ATOM 741 N N . VAL A 1 92 ? 23.125 -16.204 -50.095 1.00 36.38 92 VAL A N 1
ATOM 742 C CA . VAL A 1 92 ? 23.767 -17.501 -50.435 1.00 36.38 92 VAL A CA 1
ATOM 743 C C . VAL A 1 92 ? 24.873 -18.096 -49.546 1.00 36.38 92 VAL A C 1
ATOM 745 O O . VAL A 1 92 ? 25.941 -17.535 -49.345 1.00 36.38 92 VAL A O 1
ATOM 748 N N . GLY A 1 93 ? 24.683 -19.375 -49.175 1.00 29.44 93 GLY A N 1
ATOM 749 C CA . GLY A 1 93 ? 25.813 -20.284 -48.929 1.00 29.44 93 GLY A CA 1
ATOM 750 C C . GLY A 1 93 ? 25.577 -21.395 -47.908 1.00 29.44 93 GLY A C 1
ATOM 751 O O . GLY A 1 93 ? 25.729 -21.211 -46.709 1.00 29.44 93 GLY A O 1
ATOM 752 N N . THR A 1 94 ? 25.262 -22.582 -48.414 1.00 35.72 94 THR A N 1
ATOM 753 C CA . THR A 1 94 ? 25.293 -23.914 -47.784 1.00 35.72 94 THR A CA 1
ATOM 754 C C . THR A 1 94 ? 26.323 -24.150 -46.662 1.00 35.72 94 THR A C 1
ATOM 756 O O . THR A 1 94 ? 27.524 -24.021 -46.890 1.00 35.72 94 THR A O 1
ATOM 759 N N . SER A 1 95 ? 25.887 -24.727 -45.533 1.00 34.72 95 SER A N 1
ATOM 760 C CA . SER A 1 95 ? 26.484 -25.968 -44.996 1.00 34.72 95 SER A CA 1
ATOM 761 C C . SER A 1 95 ? 25.681 -26.568 -43.842 1.00 34.72 95 SER A C 1
ATOM 763 O O . SER A 1 95 ? 25.508 -25.988 -42.775 1.00 34.72 95 SER A O 1
ATOM 765 N N . VAL A 1 96 ? 25.240 -27.798 -44.087 1.00 42.69 96 VAL A N 1
ATOM 766 C CA . VAL A 1 96 ? 24.758 -28.783 -43.121 1.00 42.69 96 VAL A CA 1
ATOM 767 C C . VAL A 1 96 ? 25.883 -29.129 -42.144 1.00 42.69 96 VAL A C 1
ATOM 769 O O . VAL A 1 96 ? 26.966 -29.497 -42.592 1.00 42.69 96 VAL A O 1
ATOM 772 N N . LYS A 1 97 ? 25.616 -29.120 -40.830 1.00 35.81 97 LYS A N 1
ATOM 773 C CA . LYS A 1 97 ? 26.259 -30.041 -39.874 1.00 35.81 97 LYS A CA 1
ATOM 774 C C . LYS A 1 97 ? 25.436 -30.201 -38.592 1.00 35.81 97 LYS A C 1
ATOM 776 O O . LYS A 1 97 ? 25.132 -29.251 -37.882 1.00 35.81 97 LYS A O 1
ATOM 781 N N . HIS A 1 98 ? 25.078 -31.458 -38.349 1.00 36.00 98 HIS A N 1
ATOM 782 C CA . HIS A 1 98 ? 24.372 -31.995 -37.193 1.00 36.00 98 HIS A CA 1
ATOM 783 C C . HIS A 1 98 ? 25.069 -31.708 -35.852 1.00 36.00 98 HIS A C 1
ATOM 785 O O . HIS A 1 98 ? 26.254 -31.993 -35.702 1.00 36.00 98 HIS A O 1
ATOM 791 N N . GLY A 1 99 ? 24.289 -31.322 -34.839 1.00 31.80 99 GLY A N 1
ATOM 792 C CA . GLY A 1 99 ? 24.632 -31.454 -33.420 1.00 31.80 99 GLY A CA 1
ATOM 793 C C . GLY A 1 99 ? 23.473 -32.117 -32.672 1.00 31.80 99 GLY A C 1
ATOM 794 O O . GLY A 1 99 ? 22.401 -31.534 -32.548 1.00 31.80 99 GLY A O 1
ATOM 795 N N . LYS A 1 100 ? 23.652 -33.371 -32.241 1.00 43.06 100 LYS A N 1
ATOM 796 C CA . LYS A 1 100 ? 22.650 -34.159 -31.499 1.00 43.06 100 LYS A CA 1
ATOM 797 C C . LYS A 1 100 ? 22.516 -33.674 -30.042 1.00 43.06 100 LYS A C 1
ATOM 799 O O . LYS A 1 100 ? 23.529 -33.305 -29.450 1.00 43.06 100 LYS A O 1
ATOM 804 N N . PRO A 1 101 ? 21.326 -33.786 -29.419 1.00 40.06 101 PRO A N 1
ATOM 805 C CA . PRO A 1 101 ? 21.136 -33.537 -27.993 1.00 40.06 101 PRO A CA 1
ATOM 806 C C . PRO A 1 101 ? 21.556 -34.759 -27.158 1.00 40.06 101 PRO A C 1
ATOM 808 O O . PRO A 1 101 ? 21.223 -35.903 -27.483 1.00 40.06 101 PRO A O 1
ATOM 811 N N . LYS A 1 102 ? 22.275 -34.527 -26.055 1.00 37.34 102 LYS A N 1
ATOM 812 C CA . LYS A 1 102 ? 22.669 -35.567 -25.096 1.00 37.34 102 LYS A CA 1
ATOM 813 C C . LYS A 1 102 ? 21.515 -35.826 -24.121 1.00 37.34 102 LYS A C 1
ATOM 815 O O . LYS A 1 102 ? 21.295 -35.057 -23.194 1.00 37.34 102 LYS A O 1
ATOM 820 N N . LYS A 1 103 ? 20.776 -36.920 -24.341 1.00 39.25 103 LYS A N 1
ATOM 821 C CA . LYS A 1 103 ? 19.898 -37.544 -23.337 1.00 39.25 103 LYS A CA 1
ATOM 822 C C . LYS A 1 103 ? 20.760 -38.267 -22.298 1.00 39.25 103 LYS A C 1
ATOM 824 O O . LYS A 1 103 ? 21.574 -39.109 -22.673 1.00 39.25 103 LYS A O 1
ATOM 829 N N . GLN A 1 104 ? 20.515 -38.017 -21.016 1.00 36.84 104 GLN A N 1
ATOM 830 C CA . GLN A 1 104 ? 20.835 -38.956 -19.942 1.00 36.84 104 GLN A CA 1
ATOM 831 C C . GLN A 1 104 ? 19.526 -39.617 -19.500 1.00 36.84 104 GLN A C 1
ATOM 833 O O . GLN A 1 104 ? 18.597 -38.952 -19.055 1.00 36.84 104 GLN A O 1
ATOM 838 N N . LYS A 1 105 ? 19.451 -40.934 -19.702 1.00 38.38 105 LYS A N 1
ATOM 839 C CA . LYS A 1 105 ? 18.434 -41.835 -19.160 1.00 38.38 105 LYS A CA 1
ATOM 840 C C . LYS A 1 105 ? 19.154 -42.693 -18.122 1.00 38.38 105 LYS A C 1
ATOM 842 O O . LYS A 1 105 ? 20.181 -43.278 -18.458 1.00 38.38 105 LYS A O 1
ATOM 847 N N . LEU A 1 106 ? 18.608 -42.804 -16.918 1.00 38.72 106 LEU A N 1
ATOM 848 C CA . LEU A 1 106 ? 18.849 -43.956 -16.058 1.00 38.72 106 LEU A CA 1
ATOM 849 C C . LEU A 1 106 ? 17.499 -44.398 -15.486 1.00 38.72 106 LEU A C 1
ATOM 851 O O . LEU A 1 106 ? 16.833 -43.646 -14.781 1.00 38.72 106 LEU A O 1
ATOM 855 N N . GLU A 1 107 ? 17.085 -45.598 -15.883 1.00 32.28 107 GLU A N 1
ATOM 856 C CA . GLU A 1 107 ? 16.081 -46.407 -15.185 1.00 32.28 107 GLU A CA 1
ATOM 857 C C . GLU A 1 107 ? 16.701 -46.896 -13.862 1.00 32.28 107 GLU A C 1
ATOM 859 O O . GLU A 1 107 ? 17.918 -47.005 -13.771 1.00 32.28 107 GLU A O 1
ATOM 864 N N . GLY A 1 108 ? 16.002 -47.150 -12.762 1.00 33.06 108 GLY A N 1
ATOM 865 C CA . GLY A 1 108 ? 14.746 -47.871 -12.596 1.00 33.06 108 GLY A CA 1
ATOM 866 C C . GLY A 1 108 ? 15.011 -49.084 -11.690 1.00 33.06 108 GLY A C 1
ATOM 867 O O . GLY A 1 108 ? 15.906 -49.875 -11.971 1.00 33.06 108 GLY A O 1
ATOM 868 N N . LYS A 1 109 ? 14.257 -49.188 -10.589 1.00 36.38 109 LYS A N 1
ATOM 869 C CA . LYS A 1 109 ? 13.912 -50.384 -9.779 1.00 36.38 109 LYS A CA 1
ATOM 870 C C . LYS A 1 109 ? 13.060 -49.848 -8.616 1.00 36.38 109 LYS A C 1
ATOM 872 O O . LYS A 1 109 ? 13.544 -49.013 -7.868 1.00 36.38 109 LYS A O 1
ATOM 877 N N . GLY A 1 110 ? 11.741 -50.060 -8.586 1.00 30.12 110 GLY A N 1
ATOM 878 C CA . GLY A 1 110 ? 11.064 -51.321 -8.234 1.00 30.12 110 GLY A CA 1
ATOM 879 C C . GLY A 1 110 ? 10.910 -51.346 -6.706 1.00 30.12 110 GLY A C 1
ATOM 880 O O . GLY A 1 110 ? 11.896 -51.135 -6.022 1.00 30.12 110 GLY A O 1
ATOM 881 N N . GLY A 1 111 ? 9.770 -51.535 -6.053 1.00 30.95 111 GLY A N 1
ATOM 882 C CA . GLY A 1 111 ? 8.426 -52.010 -6.368 1.00 30.95 111 GLY A CA 1
ATOM 883 C C . GLY A 1 111 ? 7.800 -52.447 -5.022 1.00 30.95 111 GLY A C 1
ATOM 884 O O . GLY A 1 111 ? 8.540 -52.651 -4.063 1.00 30.95 111 GLY A O 1
ATOM 885 N N . HIS A 1 112 ? 6.476 -52.641 -4.990 1.00 36.12 112 HIS A N 1
ATOM 886 C CA . HIS A 1 112 ? 5.621 -53.095 -3.866 1.00 36.12 112 HIS A CA 1
ATOM 887 C C . HIS A 1 112 ? 5.148 -51.993 -2.889 1.00 36.12 112 HIS A C 1
ATOM 889 O O . HIS A 1 112 ? 5.938 -51.193 -2.421 1.00 36.12 112 HIS A O 1
ATOM 895 N N . GLY A 1 113 ? 3.867 -51.881 -2.525 1.00 33.12 113 GLY A N 1
ATOM 896 C CA . GLY A 1 113 ? 2.726 -52.753 -2.784 1.00 33.12 113 GLY A CA 1
ATOM 897 C C . GLY A 1 113 ? 1.387 -52.045 -2.549 1.00 33.12 113 GLY A C 1
ATOM 898 O O . GLY A 1 113 ? 1.281 -51.049 -1.841 1.00 33.12 113 GLY A O 1
ATOM 899 N N . THR A 1 114 ? 0.378 -52.588 -3.214 1.00 34.59 114 THR A N 1
ATOM 900 C CA . THR A 1 114 ? -1.052 -52.297 -3.121 1.00 34.59 114 THR A CA 1
ATOM 901 C C . THR A 1 114 ? -1.661 -52.885 -1.846 1.00 34.59 114 THR A C 1
ATOM 903 O O . THR A 1 114 ? -1.368 -54.036 -1.525 1.00 34.59 114 THR A O 1
ATOM 906 N N . GLY A 1 115 ? -2.603 -52.188 -1.208 1.00 33.50 115 GLY A N 1
ATOM 907 C CA . GLY A 1 115 ? -3.559 -52.840 -0.306 1.00 33.50 115 GLY A CA 1
ATOM 908 C C . GLY A 1 115 ? -4.435 -51.871 0.503 1.00 33.50 115 GLY A C 1
ATOM 909 O O . GLY A 1 115 ? -3.890 -50.895 1.005 1.00 33.50 115 GLY A O 1
ATOM 910 N N . PRO A 1 116 ? -5.762 -52.089 0.627 1.00 44.53 116 PRO A N 1
ATOM 911 C CA . PRO A 1 116 ? -6.738 -51.047 0.961 1.00 44.53 116 PRO A CA 1
ATOM 912 C C . PRO A 1 116 ? -7.378 -51.206 2.355 1.00 44.53 116 PRO A C 1
ATOM 914 O O . PRO A 1 116 ? -7.449 -52.309 2.890 1.00 44.53 116 PRO A O 1
ATOM 917 N N . GLY A 1 117 ? -7.988 -50.136 2.875 1.00 31.30 117 GLY A N 1
ATOM 918 C CA . GLY A 1 117 ? -9.169 -50.264 3.743 1.00 31.30 117 GLY A CA 1
ATOM 919 C C . GLY A 1 117 ? -9.193 -49.451 5.046 1.00 31.30 117 GLY A C 1
ATOM 920 O O . GLY A 1 117 ? -8.156 -48.983 5.497 1.00 31.30 117 GLY A O 1
ATOM 921 N N . PRO A 1 118 ? -10.392 -49.238 5.628 1.00 49.31 118 PRO A N 1
ATOM 922 C CA . PRO A 1 118 ? -10.811 -47.966 6.226 1.00 49.31 118 PRO A CA 1
ATOM 923 C C . PRO A 1 118 ? -11.064 -48.033 7.746 1.00 49.31 118 PRO A C 1
ATOM 925 O O . PRO A 1 118 ? -11.323 -49.102 8.289 1.00 49.31 118 PRO A O 1
ATOM 928 N N . GLY A 1 119 ? -11.104 -46.880 8.431 1.00 31.28 119 GLY A N 1
ATOM 929 C CA . GLY A 1 119 ? -11.654 -46.823 9.795 1.00 31.28 119 GLY A CA 1
ATOM 930 C C . GLY A 1 119 ? -11.345 -45.559 10.605 1.00 31.28 119 GLY A C 1
ATOM 931 O O . GLY A 1 119 ? -10.286 -45.433 11.204 1.00 31.28 119 GLY A O 1
ATOM 932 N N . ARG A 1 120 ? -12.324 -44.654 10.703 1.00 40.09 120 ARG A N 1
ATOM 933 C CA . ARG A 1 120 ? -12.601 -43.832 11.911 1.00 40.09 120 ARG A CA 1
ATOM 934 C C . ARG A 1 120 ? -13.564 -44.671 12.802 1.00 40.09 120 ARG A C 1
ATOM 936 O O . ARG A 1 120 ? -14.152 -45.587 12.226 1.00 40.09 120 ARG A O 1
ATOM 943 N N . PRO A 1 121 ? -13.884 -44.377 14.093 1.00 50.06 121 PRO A N 1
ATOM 944 C CA . PRO A 1 121 ? -13.544 -43.205 14.921 1.00 50.06 121 PRO A CA 1
ATOM 945 C C . PRO A 1 121 ? -13.290 -43.456 16.437 1.00 50.06 121 PRO A C 1
ATOM 947 O O . PRO A 1 121 ? -13.647 -44.500 16.968 1.00 50.06 121 PRO A O 1
ATOM 950 N N . LYS A 1 122 ? -12.785 -42.445 17.172 1.00 33.78 122 LYS A N 1
ATOM 951 C CA . LYS A 1 122 ? -13.439 -41.816 18.356 1.00 33.78 122 LYS A CA 1
ATOM 952 C C . LYS A 1 122 ? -12.486 -40.921 19.163 1.00 33.78 122 LYS A C 1
ATOM 954 O O . LYS A 1 122 ? -11.374 -41.306 19.494 1.00 33.78 122 LYS A O 1
ATOM 959 N N . SER A 1 123 ? -13.000 -39.748 19.522 1.00 44.81 123 SER A N 1
ATOM 960 C CA . SER A 1 123 ? -12.445 -38.795 20.484 1.00 44.81 123 SER A CA 1
ATOM 961 C C . SER A 1 123 ? -12.418 -39.361 21.903 1.00 44.81 123 SER A C 1
ATOM 963 O O . SER A 1 123 ? -13.423 -39.932 22.325 1.00 44.81 123 SER A O 1
ATOM 965 N N . LYS A 1 124 ? -11.357 -39.079 22.670 1.00 34.78 124 LYS A N 1
ATOM 966 C CA . LYS A 1 124 ? -11.434 -38.815 24.116 1.00 34.78 124 LYS A CA 1
ATOM 967 C C . LYS A 1 124 ? -10.373 -37.791 24.523 1.00 34.78 124 LYS A C 1
ATOM 969 O O . LYS A 1 124 ? -9.190 -37.957 24.258 1.00 34.78 124 LYS A O 1
ATOM 974 N N . ASN A 1 125 ? -10.878 -36.741 25.153 1.00 42.69 125 ASN A N 1
ATOM 975 C CA . ASN A 1 125 ? -10.184 -35.673 25.849 1.00 42.69 125 ASN A CA 1
ATOM 976 C C . ASN A 1 125 ? -9.441 -36.249 27.069 1.00 42.69 125 ASN A C 1
ATOM 978 O O . ASN A 1 125 ? -10.091 -36.817 27.947 1.00 42.69 125 ASN A O 1
ATOM 982 N N . LEU A 1 126 ? -8.117 -36.114 27.124 1.00 37.88 126 LEU A N 1
ATOM 983 C CA . LEU A 1 126 ? -7.327 -36.250 28.348 1.00 37.88 126 LEU A CA 1
ATOM 984 C C . LEU A 1 126 ? -6.167 -35.254 28.286 1.00 37.88 126 LEU A C 1
ATOM 986 O O . LEU A 1 126 ? -5.344 -35.295 27.376 1.00 37.88 126 LEU A O 1
ATOM 990 N N . GLN A 1 127 ? -6.136 -34.358 29.268 1.00 47.75 127 GLN A N 1
ATOM 991 C CA . GLN A 1 127 ? -5.015 -33.462 29.521 1.00 47.75 127 GLN A CA 1
ATOM 992 C C . GLN A 1 127 ? -3.741 -34.264 29.820 1.00 47.75 127 GLN A C 1
ATOM 994 O O . GLN A 1 127 ? -3.803 -35.177 30.648 1.00 47.75 127 GLN A O 1
ATOM 999 N N . PRO A 1 128 ? -2.573 -33.904 29.264 1.00 42.81 128 PRO A N 1
ATOM 1000 C CA . PRO A 1 128 ? -1.305 -34.390 29.776 1.00 42.81 128 PRO A CA 1
ATOM 1001 C C . PRO A 1 128 ? -0.745 -33.379 30.779 1.00 42.81 128 PRO A C 1
ATOM 1003 O O . PRO A 1 128 ? -0.237 -32.317 30.424 1.00 42.81 128 PRO A O 1
ATOM 1006 N N . LYS A 1 129 ? -0.838 -33.744 32.057 1.00 35.56 129 LYS A N 1
ATOM 1007 C CA . LYS A 1 129 ? 0.018 -33.221 33.119 1.00 35.56 129 LYS A CA 1
ATOM 1008 C C . LYS A 1 129 ? 1.432 -33.719 32.817 1.00 35.56 129 LYS A C 1
ATOM 1010 O O . LYS A 1 129 ? 1.649 -34.926 32.759 1.00 35.56 129 LYS A O 1
ATOM 1015 N N . ILE A 1 130 ? 2.339 -32.788 32.539 1.00 38.38 130 ILE A N 1
ATOM 1016 C CA . ILE A 1 130 ? 3.744 -33.048 32.215 1.00 38.38 130 ILE A CA 1
ATOM 1017 C C . ILE A 1 130 ? 4.361 -33.864 33.357 1.00 38.38 130 ILE A C 1
ATOM 1019 O O . ILE A 1 130 ? 4.445 -33.400 34.492 1.00 38.38 130 ILE A O 1
ATOM 1023 N N . GLN A 1 131 ? 4.739 -35.100 33.046 1.00 35.16 131 GLN A N 1
ATOM 1024 C CA . GLN A 1 131 ? 5.681 -35.887 33.824 1.00 35.16 131 GLN A CA 1
ATOM 1025 C C . GLN A 1 131 ? 7.018 -35.718 33.109 1.00 35.16 131 GLN A C 1
ATOM 1027 O O . GLN A 1 131 ? 7.195 -36.222 32.000 1.00 35.16 131 GLN A O 1
ATOM 1032 N N . GLU A 1 132 ? 7.916 -34.938 33.709 1.00 39.91 132 GLU A N 1
ATOM 1033 C CA . GLU A 1 132 ? 9.326 -34.922 33.333 1.00 39.91 132 GLU A CA 1
ATOM 1034 C C . GLU A 1 132 ? 9.862 -36.344 33.512 1.00 39.91 132 GLU A C 1
ATOM 1036 O O . GLU A 1 132 ? 10.025 -36.831 34.630 1.00 39.91 132 GLU A O 1
ATOM 1041 N N . TYR A 1 133 ? 10.053 -37.041 32.395 1.00 33.59 133 TYR A N 1
ATOM 1042 C CA . TYR A 1 133 ? 10.814 -38.275 32.349 1.00 33.59 133 TYR A CA 1
ATOM 1043 C C . TYR A 1 133 ? 12.123 -37.958 31.632 1.00 33.59 133 TYR A C 1
ATOM 1045 O O . TYR A 1 133 ? 12.169 -37.781 30.415 1.00 33.59 133 TYR A O 1
ATOM 1053 N N . GLU A 1 134 ? 13.166 -37.816 32.437 1.00 44.28 134 GLU A N 1
ATOM 1054 C CA . GLU A 1 134 ? 14.545 -37.585 32.034 1.00 44.28 134 GLU A CA 1
ATOM 1055 C C . GLU A 1 134 ? 15.086 -38.881 31.400 1.00 44.28 134 GLU A C 1
ATOM 1057 O O . GLU A 1 134 ? 15.431 -39.836 32.094 1.00 44.28 134 GLU A O 1
ATOM 1062 N N . PHE A 1 135 ? 15.107 -38.954 30.066 1.00 35.66 135 PHE A N 1
ATOM 1063 C CA . PHE A 1 135 ? 15.934 -39.924 29.348 1.00 35.66 135 PHE A CA 1
ATOM 1064 C C . PHE A 1 135 ? 17.278 -39.252 29.047 1.00 35.66 135 PHE A C 1
ATOM 1066 O O . PHE A 1 135 ? 17.349 -38.289 28.283 1.00 35.66 135 PHE A O 1
ATOM 1073 N N . GLN A 1 136 ? 18.348 -39.751 29.671 1.00 49.25 136 GLN A N 1
ATOM 1074 C CA . GLN A 1 136 ? 19.704 -39.566 29.160 1.00 49.25 136 GLN A CA 1
ATOM 1075 C C . GLN A 1 136 ? 19.802 -40.319 27.829 1.00 49.25 136 GLN A C 1
ATOM 1077 O O . GLN A 1 136 ? 19.979 -41.534 27.827 1.00 49.25 136 GLN A O 1
ATOM 1082 N N . ASP A 1 137 ? 19.653 -39.600 26.718 1.00 40.47 137 ASP A N 1
ATOM 1083 C CA . ASP A 1 137 ? 19.926 -40.120 25.380 1.00 40.47 137 ASP A CA 1
ATOM 1084 C C . ASP A 1 137 ? 21.352 -39.742 24.950 1.00 40.47 137 ASP A C 1
ATOM 1086 O O . ASP A 1 137 ? 21.758 -38.576 24.984 1.00 40.47 137 ASP A O 1
ATOM 1090 N N . ASP A 1 138 ? 22.100 -40.771 24.552 1.00 41.72 138 ASP A N 1
ATOM 1091 C CA . ASP A 1 138 ? 23.412 -40.719 23.909 1.00 41.72 138 ASP A CA 1
ATOM 1092 C C . ASP A 1 138 ? 23.462 -39.729 22.721 1.00 41.72 138 ASP A C 1
ATOM 1094 O O . ASP A 1 138 ? 22.447 -39.478 22.062 1.00 41.72 138 ASP A O 1
ATOM 1098 N N . PRO A 1 139 ? 24.641 -39.165 22.385 1.00 49.59 139 PRO A N 1
ATOM 1099 C CA . PRO A 1 139 ? 24.753 -38.122 21.374 1.00 49.59 139 PRO A CA 1
ATOM 1100 C C . PRO A 1 139 ? 24.545 -38.692 19.966 1.00 49.59 139 PRO A C 1
ATOM 1102 O O . PRO A 1 139 ? 25.480 -39.135 19.300 1.00 49.59 139 PRO A O 1
ATOM 1105 N N . ILE A 1 140 ? 23.307 -38.634 19.482 1.00 53.72 140 ILE A N 1
ATOM 1106 C CA . ILE A 1 140 ? 22.997 -38.732 18.057 1.00 53.72 140 ILE A CA 1
ATOM 1107 C C . ILE A 1 140 ? 23.184 -37.332 17.462 1.00 53.72 140 ILE A C 1
ATOM 1109 O O . ILE A 1 140 ? 22.423 -36.407 17.753 1.00 53.72 140 ILE A O 1
ATOM 1113 N N . ASP A 1 141 ? 24.212 -37.187 16.626 1.00 58.81 141 ASP A N 1
ATOM 1114 C CA . ASP A 1 141 ? 24.516 -35.984 15.845 1.00 58.81 141 ASP A CA 1
ATOM 1115 C C . ASP A 1 141 ? 23.477 -35.800 14.723 1.00 58.81 141 ASP A C 1
ATOM 1117 O O . ASP A 1 141 ? 23.702 -36.100 13.550 1.00 58.81 141 ASP A O 1
ATOM 1121 N N . VAL A 1 142 ? 22.269 -35.382 15.107 1.00 56.75 142 VAL A N 1
ATOM 1122 C CA . VAL A 1 142 ? 21.256 -34.881 14.175 1.00 56.75 142 VAL A CA 1
ATOM 1123 C C . VAL A 1 142 ? 21.443 -33.367 14.080 1.00 56.75 142 VAL A C 1
ATOM 1125 O O . VAL A 1 142 ? 21.361 -32.696 15.115 1.00 56.75 142 VAL A O 1
ATOM 1128 N N . PRO A 1 143 ? 21.635 -32.788 12.878 1.00 58.12 143 PRO A N 1
ATOM 1129 C CA . PRO A 1 143 ? 21.661 -31.343 12.707 1.00 58.12 143 PRO A CA 1
ATOM 1130 C C . PRO A 1 143 ? 20.399 -30.729 13.318 1.00 58.12 143 PRO A C 1
ATOM 1132 O O . PRO A 1 143 ? 19.289 -30.930 12.817 1.00 58.12 143 PRO A O 1
ATOM 1135 N N . ARG A 1 144 ? 20.552 -30.010 14.439 1.00 64.31 144 ARG A N 1
ATOM 1136 C CA . ARG A 1 144 ? 19.443 -29.288 15.068 1.00 64.31 144 ARG A CA 1
ATOM 1137 C C . ARG A 1 144 ? 18.924 -28.277 14.056 1.00 64.31 144 ARG A C 1
ATOM 1139 O O . ARG A 1 144 ? 19.585 -27.283 13.772 1.00 64.31 144 ARG A O 1
ATOM 1146 N N . ILE A 1 145 ? 17.733 -28.548 13.527 1.00 60.97 145 ILE A N 1
ATOM 1147 C CA . ILE A 1 145 ? 16.945 -27.593 12.749 1.00 60.97 145 ILE A CA 1
ATOM 1148 C C . ILE A 1 145 ? 16.918 -26.293 13.568 1.00 60.97 145 ILE A C 1
ATOM 1150 O O . ILE A 1 145 ? 16.548 -26.359 14.749 1.00 60.97 145 ILE A O 1
ATOM 1154 N N . PRO A 1 146 ? 17.351 -25.143 13.014 1.00 71.00 146 PRO A N 1
ATOM 1155 C CA . PRO A 1 146 ? 17.330 -23.884 13.741 1.00 71.00 146 PRO A CA 1
ATOM 1156 C C . PRO A 1 146 ? 15.926 -23.671 14.298 1.00 71.00 146 PRO A C 1
ATOM 1158 O O . PRO A 1 146 ? 14.957 -23.650 13.537 1.00 71.00 146 PRO A O 1
ATOM 1161 N N . LYS A 1 147 ? 15.800 -23.597 15.629 1.00 73.44 147 LYS A N 1
ATOM 1162 C CA . LYS A 1 147 ? 14.510 -23.331 16.270 1.00 73.44 147 LYS A CA 1
ATOM 1163 C C . LYS A 1 147 ? 13.977 -22.038 15.657 1.00 73.44 147 LYS A C 1
ATOM 1165 O O . LYS A 1 147 ? 14.684 -21.032 15.665 1.00 73.44 147 LYS A O 1
ATOM 1170 N N . ASN A 1 148 ? 12.782 -22.093 15.067 1.00 77.81 148 ASN A N 1
ATOM 1171 C CA . ASN A 1 148 ? 12.153 -20.924 14.468 1.00 77.81 148 ASN A CA 1
ATOM 1172 C C . ASN A 1 148 ? 11.839 -19.915 15.577 1.00 77.81 148 ASN A C 1
ATOM 1174 O O . ASN A 1 148 ? 10.810 -20.004 16.239 1.00 77.81 148 ASN A O 1
ATOM 1178 N N . ASP A 1 149 ? 12.767 -18.990 15.778 1.00 82.38 149 ASP A N 1
ATOM 1179 C CA . ASP A 1 149 ? 12.707 -17.944 16.793 1.00 82.38 149 ASP A CA 1
ATOM 1180 C C . ASP A 1 149 ? 12.018 -16.680 16.257 1.00 82.38 149 ASP A C 1
ATOM 1182 O O . ASP A 1 149 ? 11.957 -15.664 16.939 1.00 82.38 149 ASP A O 1
ATOM 1186 N N . ALA A 1 150 ? 11.505 -16.713 15.018 1.00 81.25 150 ALA A N 1
ATOM 1187 C CA . ALA A 1 150 ? 10.881 -15.557 14.382 1.00 81.25 150 ALA A CA 1
ATOM 1188 C C . ALA A 1 150 ? 9.691 -14.995 15.184 1.00 81.25 150 ALA A C 1
ATOM 1190 O O . ALA A 1 150 ? 9.647 -13.776 15.341 1.00 81.25 150 ALA A O 1
ATOM 1191 N N . PRO A 1 151 ? 8.785 -15.815 15.763 1.00 82.69 151 PRO A N 1
ATOM 1192 C CA . PRO A 1 151 ? 7.728 -15.291 16.628 1.00 82.69 151 PRO A CA 1
ATOM 1193 C C . PRO A 1 151 ? 8.278 -14.602 17.883 1.00 82.69 151 PRO A C 1
ATOM 1195 O O . PRO A 1 151 ? 7.819 -13.523 18.238 1.00 82.69 151 PRO A O 1
ATOM 1198 N N . ASN A 1 152 ? 9.300 -15.175 18.525 1.00 85.69 152 ASN A N 1
ATOM 1199 C CA . ASN A 1 152 ? 9.896 -14.588 19.729 1.00 85.69 152 ASN A CA 1
ATOM 1200 C C . ASN A 1 152 ? 10.630 -13.281 19.416 1.00 85.69 152 ASN A C 1
ATOM 1202 O O . ASN A 1 152 ? 10.521 -12.320 20.168 1.00 85.69 152 ASN A O 1
ATOM 1206 N N . ARG A 1 153 ? 11.346 -13.218 18.287 1.00 88.44 153 ARG A N 1
ATOM 1207 C CA . ARG A 1 153 ? 12.009 -11.994 17.815 1.00 88.44 153 ARG A CA 1
ATOM 1208 C C . ARG A 1 153 ? 11.012 -10.900 17.470 1.00 88.44 153 ARG A C 1
ATOM 1210 O O . ARG A 1 153 ? 11.268 -9.743 17.779 1.00 88.44 153 ARG A O 1
ATOM 1217 N N . PHE A 1 154 ? 9.896 -11.269 16.845 1.00 89.81 154 PHE A N 1
ATOM 1218 C CA . PHE A 1 154 ? 8.810 -10.342 16.559 1.00 89.81 154 PHE A CA 1
ATOM 1219 C C . PHE A 1 154 ? 8.273 -9.736 17.859 1.00 89.81 154 PHE A C 1
ATOM 1221 O O . PHE A 1 154 ? 8.321 -8.520 18.015 1.00 89.81 154 PHE A O 1
ATOM 1228 N N . TRP A 1 155 ? 7.879 -10.559 18.833 1.00 91.81 155 TRP A N 1
ATOM 1229 C CA . TRP A 1 155 ? 7.356 -10.047 20.102 1.00 91.81 155 TRP A CA 1
ATOM 1230 C C . TRP A 1 155 ? 8.396 -9.254 20.898 1.00 91.81 155 TRP A C 1
ATOM 1232 O O . TRP A 1 155 ? 8.080 -8.175 21.380 1.00 91.81 155 TRP A O 1
ATOM 1242 N N . ALA A 1 156 ? 9.660 -9.685 20.919 1.00 88.38 156 ALA A N 1
ATOM 1243 C CA . ALA A 1 156 ? 10.741 -8.918 21.541 1.00 88.38 156 ALA A CA 1
ATOM 1244 C C . ALA A 1 156 ? 10.976 -7.550 20.875 1.00 88.38 156 ALA A C 1
ATOM 1246 O O . ALA A 1 156 ? 11.399 -6.612 21.543 1.00 88.38 156 ALA A O 1
ATOM 1247 N N . SER A 1 157 ? 10.715 -7.422 19.569 1.00 91.62 157 SER A N 1
ATOM 1248 C CA . SER A 1 157 ? 10.793 -6.131 18.871 1.00 91.62 157 SER A CA 1
ATOM 1249 C C . SER A 1 157 ? 9.582 -5.232 19.121 1.00 91.62 157 SER A C 1
ATOM 1251 O O . SER A 1 157 ? 9.689 -4.020 18.964 1.00 91.62 157 SER A O 1
ATOM 1253 N N . VAL A 1 158 ? 8.449 -5.818 19.513 1.00 93.75 158 VAL A N 1
ATOM 1254 C CA . VAL A 1 158 ? 7.201 -5.107 19.817 1.00 93.75 158 VAL A CA 1
ATOM 1255 C C . VAL A 1 158 ? 7.164 -4.656 21.281 1.00 93.75 158 VAL A C 1
ATOM 1257 O O . VAL A 1 158 ? 6.668 -3.567 21.555 1.00 93.75 158 VAL A O 1
ATOM 1260 N N . GLU A 1 159 ? 7.755 -5.428 22.200 1.00 91.06 159 GLU A N 1
ATOM 1261 C CA . GLU A 1 159 ? 7.791 -5.159 23.647 1.00 91.06 159 GLU A CA 1
ATOM 1262 C C . GLU A 1 159 ? 8.148 -3.701 24.014 1.00 91.06 159 GLU A C 1
ATOM 1264 O O . GLU A 1 159 ? 7.430 -3.119 24.824 1.00 91.06 159 GLU A O 1
ATOM 1269 N N . PRO A 1 160 ? 9.164 -3.042 23.407 1.00 89.12 160 PRO A N 1
ATOM 1270 C CA . PRO A 1 160 ? 9.516 -1.664 23.760 1.00 89.12 160 PRO A CA 1
ATOM 1271 C C . PRO A 1 160 ? 8.417 -0.643 23.446 1.00 89.12 160 PRO A C 1
ATOM 1273 O O . PRO A 1 160 ? 8.351 0.397 24.088 1.00 89.12 160 PRO A O 1
ATOM 1276 N N . TYR A 1 161 ? 7.564 -0.928 22.461 1.00 89.00 161 TYR A N 1
ATOM 1277 C CA . TYR A 1 161 ? 6.467 -0.049 22.047 1.00 89.00 161 TYR A CA 1
ATOM 1278 C C . TYR A 1 161 ? 5.166 -0.334 22.800 1.00 89.00 161 TYR A C 1
ATOM 1280 O O . TYR A 1 161 ? 4.255 0.491 22.790 1.00 89.00 161 TYR A O 1
ATOM 1288 N N . CYS A 1 162 ? 5.071 -1.506 23.429 1.00 88.31 162 CYS A N 1
ATOM 1289 C CA . CYS A 1 162 ? 3.947 -1.906 24.270 1.00 88.31 162 CYS A CA 1
ATOM 1290 C C . CYS A 1 162 ? 4.237 -1.741 25.768 1.00 88.31 162 CYS A C 1
ATOM 1292 O O . CYS A 1 162 ? 3.392 -2.107 26.583 1.00 88.31 162 CYS A O 1
ATOM 1294 N N . ALA A 1 163 ? 5.412 -1.222 26.129 1.00 87.56 163 ALA A N 1
ATOM 1295 C CA . ALA A 1 163 ? 5.762 -0.919 27.506 1.00 87.56 163 ALA A CA 1
ATOM 1296 C C . ALA A 1 163 ? 4.855 0.183 28.079 1.00 87.56 163 ALA A C 1
ATOM 1298 O O . ALA A 1 163 ? 4.386 1.066 27.357 1.00 87.56 163 ALA A O 1
ATOM 1299 N N . ASP A 1 164 ? 4.624 0.131 29.391 1.00 91.56 164 ASP A N 1
ATOM 1300 C CA . ASP A 1 164 ? 3.887 1.179 30.091 1.00 91.56 164 ASP A CA 1
ATOM 1301 C C . ASP A 1 164 ? 4.606 2.528 29.953 1.00 91.56 164 ASP A C 1
ATOM 1303 O O . ASP A 1 164 ? 5.827 2.611 30.111 1.00 91.56 164 ASP A O 1
ATOM 1307 N N . LEU A 1 165 ? 3.831 3.591 29.719 1.00 89.88 165 LEU A N 1
ATOM 1308 C CA . LEU A 1 165 ? 4.354 4.953 29.640 1.00 89.88 165 LEU A CA 1
ATOM 1309 C C . LEU A 1 165 ? 5.037 5.340 30.954 1.00 89.88 165 LEU A C 1
ATOM 1311 O O . LEU A 1 165 ? 4.421 5.393 32.023 1.00 89.88 165 LEU A O 1
ATOM 1315 N N . THR A 1 166 ? 6.323 5.648 30.865 1.00 93.44 166 THR A N 1
ATOM 1316 C CA . THR A 1 166 ? 7.120 6.124 31.989 1.00 93.44 166 THR A CA 1
ATOM 1317 C C . THR A 1 166 ? 6.819 7.592 32.289 1.00 93.44 166 THR A C 1
ATOM 1319 O O . THR A 1 166 ? 6.428 8.372 31.422 1.00 93.44 166 THR A O 1
ATOM 1322 N N . ASN A 1 167 ? 7.059 8.013 33.534 1.00 93.56 167 ASN A N 1
ATOM 1323 C CA . ASN A 1 167 ? 6.883 9.418 33.923 1.00 93.56 167 ASN A CA 1
ATOM 1324 C C . ASN A 1 167 ? 7.803 10.379 33.146 1.00 93.56 167 ASN A C 1
ATOM 1326 O O . ASN A 1 167 ? 7.441 11.538 32.973 1.00 93.56 167 ASN A O 1
ATOM 1330 N N . GLU A 1 168 ? 8.969 9.922 32.671 1.00 93.62 168 GLU A N 1
ATOM 1331 C CA . GLU A 1 168 ? 9.839 10.763 31.838 1.00 93.62 168 GLU A CA 1
ATOM 1332 C C . GLU A 1 168 ? 9.226 10.982 30.454 1.00 93.62 168 GLU A C 1
ATOM 1334 O O . GLU A 1 168 ? 9.193 12.111 29.980 1.00 93.62 168 GLU A O 1
ATOM 1339 N N . GLU A 1 169 ? 8.669 9.941 29.831 1.00 92.94 169 GLU A N 1
ATOM 1340 C CA . GLU A 1 169 ? 7.975 10.070 28.543 1.00 92.94 169 GLU A CA 1
ATOM 1341 C C . GLU A 1 169 ? 6.752 10.979 28.659 1.00 92.94 169 GLU A C 1
ATOM 1343 O O . GLU A 1 169 ? 6.545 11.838 27.805 1.00 92.94 169 GLU A O 1
ATOM 1348 N N . VAL A 1 170 ? 5.988 10.863 29.749 1.00 93.81 170 VAL A N 1
ATOM 1349 C CA . VAL A 1 170 ? 4.888 11.790 30.054 1.00 93.81 170 VAL A CA 1
ATOM 1350 C C . VAL A 1 170 ? 5.405 13.226 30.165 1.00 93.81 170 VAL A C 1
ATOM 1352 O O . VAL A 1 170 ? 4.838 14.122 29.548 1.00 93.81 170 VAL A O 1
ATOM 1355 N N . ARG A 1 171 ? 6.518 13.451 30.869 1.00 95.12 171 ARG A N 1
ATOM 1356 C CA . ARG A 1 171 ? 7.132 14.779 31.020 1.00 95.12 171 ARG A CA 1
ATOM 1357 C C . ARG A 1 171 ? 7.600 15.364 29.685 1.00 95.12 171 ARG A C 1
ATOM 1359 O O . ARG A 1 171 ? 7.401 16.552 29.443 1.00 95.12 171 ARG A O 1
ATOM 1366 N N . VAL A 1 172 ? 8.189 14.542 28.813 1.00 94.44 172 VAL A N 1
ATOM 1367 C CA . VAL A 1 172 ? 8.591 14.954 27.458 1.00 94.44 172 VAL A CA 1
ATOM 1368 C C . VAL A 1 172 ? 7.367 15.313 26.620 1.00 94.44 172 VAL A C 1
ATOM 1370 O O . VAL A 1 172 ? 7.369 16.340 25.948 1.00 94.44 172 VAL A O 1
ATOM 1373 N N . LEU A 1 173 ? 6.303 14.507 26.670 1.00 92.75 173 LEU A N 1
ATOM 1374 C CA . LEU A 1 173 ? 5.056 14.802 25.961 1.00 92.75 173 LEU A CA 1
ATOM 1375 C C . LEU A 1 173 ? 4.411 16.097 26.467 1.00 92.75 173 LEU A C 1
ATOM 1377 O O . LEU A 1 173 ? 3.967 16.907 25.658 1.00 92.75 173 LEU A O 1
ATOM 1381 N N . GLU A 1 174 ? 4.402 16.327 27.780 1.00 93.31 174 GLU A N 1
ATOM 1382 C CA . GLU A 1 174 ? 3.935 17.579 28.378 1.00 93.31 174 GLU A CA 1
ATOM 1383 C C . GLU A 1 174 ? 4.774 18.779 27.928 1.00 93.31 174 GLU A C 1
ATOM 1385 O O . GLU A 1 174 ? 4.221 19.843 27.674 1.00 93.31 174 GLU A O 1
ATOM 1390 N N . GLU A 1 175 ? 6.095 18.628 27.807 1.00 91.62 175 GLU A N 1
ATOM 1391 C CA . GLU A 1 175 ? 6.986 19.673 27.299 1.00 91.62 175 GLU A CA 1
ATOM 1392 C C . GLU A 1 175 ? 6.739 19.976 25.818 1.00 91.62 175 GLU A C 1
ATOM 1394 O O . GLU A 1 175 ? 6.661 21.144 25.450 1.00 91.62 175 GLU A O 1
ATOM 1399 N N . LEU A 1 176 ? 6.543 18.950 24.987 1.00 88.31 176 LEU A N 1
ATOM 1400 C CA . LEU A 1 176 ? 6.225 19.107 23.564 1.00 88.31 176 LEU A CA 1
ATOM 1401 C C . LEU A 1 176 ? 4.840 19.716 23.328 1.00 88.31 176 LEU A C 1
ATOM 1403 O O . LEU A 1 176 ? 4.637 20.418 22.341 1.00 88.31 176 LEU A O 1
ATOM 1407 N N . LEU A 1 177 ? 3.884 19.439 24.217 1.00 87.75 177 LEU A N 1
ATOM 1408 C CA . LEU A 1 177 ? 2.531 19.982 24.142 1.00 87.75 177 LEU A CA 1
ATOM 1409 C C . LEU A 1 177 ? 2.434 21.400 24.726 1.00 87.75 177 LEU A C 1
ATOM 1411 O O . LEU A 1 177 ? 1.377 22.027 24.615 1.00 87.75 177 LEU A O 1
ATOM 1415 N N . LYS A 1 178 ? 3.496 21.925 25.357 1.00 88.31 178 LYS A N 1
ATOM 1416 C CA . LYS A 1 178 ? 3.481 23.311 25.831 1.00 88.31 178 LYS A CA 1
ATOM 1417 C C . LYS A 1 178 ? 3.287 24.237 24.633 1.00 88.31 178 LYS A C 1
ATOM 1419 O O . LYS A 1 178 ? 4.058 24.158 23.676 1.00 88.31 178 LYS A O 1
ATOM 1424 N N . PRO A 1 179 ? 2.282 25.129 24.682 1.00 79.19 179 PRO A N 1
ATOM 1425 C CA . PRO A 1 179 ? 2.136 26.130 23.648 1.00 79.19 179 PRO A CA 1
ATOM 1426 C C . PRO A 1 179 ? 3.425 26.959 23.610 1.00 79.19 179 PRO A C 1
ATOM 1428 O O . PRO A 1 179 ? 3.944 27.317 24.675 1.00 79.19 179 PRO A O 1
ATOM 1431 N N . PRO A 1 180 ? 3.967 27.237 22.418 1.00 74.81 180 PRO A N 1
ATOM 1432 C CA . PRO A 1 180 ? 5.149 28.069 22.313 1.00 74.81 180 PRO A CA 1
ATOM 1433 C C . PRO A 1 180 ? 4.888 29.431 22.963 1.00 74.81 180 PRO A C 1
ATOM 1435 O O . PRO A 1 180 ? 3.849 30.043 22.721 1.00 74.81 180 PRO A O 1
ATOM 1438 N N . GLU A 1 181 ? 5.828 29.905 23.789 1.00 72.88 181 GLU A N 1
ATOM 1439 C CA . GLU A 1 181 ? 5.703 31.204 24.479 1.00 72.88 181 GLU A CA 1
ATOM 1440 C C . GLU A 1 181 ? 5.553 32.376 23.493 1.00 72.88 181 GLU A C 1
ATOM 1442 O O . GLU A 1 181 ? 4.953 33.393 23.836 1.00 72.88 181 GLU A O 1
ATOM 1447 N N . ASP A 1 182 ? 6.050 32.211 22.262 1.00 74.12 182 ASP A N 1
ATOM 1448 C CA . ASP A 1 182 ? 5.911 33.168 21.169 1.00 74.12 182 ASP A CA 1
ATOM 1449 C C . ASP A 1 182 ? 5.371 32.484 19.897 1.00 74.12 182 ASP A C 1
ATOM 1451 O O . ASP A 1 182 ? 6.118 31.989 19.044 1.00 74.12 182 ASP A O 1
ATOM 1455 N N . GLU A 1 183 ? 4.041 32.452 19.759 1.00 67.62 183 GLU A N 1
ATOM 1456 C CA . GLU A 1 183 ? 3.361 32.026 18.526 1.00 67.62 183 GLU A CA 1
ATOM 1457 C C . GLU A 1 183 ? 3.845 32.823 17.303 1.00 67.62 183 GLU A C 1
ATOM 1459 O O . GLU A 1 183 ? 3.980 32.260 16.216 1.00 67.62 183 GLU A O 1
ATOM 1464 N N . ALA A 1 184 ? 4.164 34.114 17.454 1.00 71.88 184 ALA A N 1
ATOM 1465 C CA . ALA A 1 184 ? 4.557 34.967 16.334 1.00 71.88 184 ALA A CA 1
ATOM 1466 C C . ALA A 1 184 ? 5.933 34.595 15.765 1.00 71.88 184 ALA A C 1
ATOM 1468 O O . ALA A 1 184 ? 6.201 34.865 14.595 1.00 71.88 184 ALA A O 1
ATOM 1469 N N . GLU A 1 185 ? 6.795 33.954 16.555 1.00 71.75 185 GLU A N 1
ATOM 1470 C CA . GLU A 1 185 ? 8.070 33.399 16.100 1.00 71.75 185 GLU A CA 1
ATOM 1471 C C . GLU A 1 185 ? 7.902 32.094 15.309 1.00 71.75 185 GLU A C 1
ATOM 1473 O O . GLU A 1 185 ? 8.610 31.885 14.323 1.00 71.75 185 GLU A O 1
ATOM 1478 N N . HIS A 1 186 ? 6.911 31.271 15.657 1.00 70.38 186 HIS A N 1
ATOM 1479 C CA . HIS A 1 186 ? 6.653 29.976 15.013 1.00 70.38 186 HIS A CA 1
ATOM 1480 C C . HIS A 1 186 ? 6.015 30.100 13.625 1.00 70.38 186 HIS A C 1
ATOM 1482 O O . HIS A 1 186 ? 6.172 29.213 12.787 1.00 70.38 186 HIS A O 1
ATOM 1488 N N . TYR A 1 187 ? 5.341 31.220 13.352 1.00 76.94 187 TYR A N 1
ATOM 1489 C CA . TYR A 1 187 ? 4.771 31.527 12.037 1.00 76.94 187 TYR A CA 1
ATOM 1490 C C . TYR A 1 187 ? 5.699 32.369 11.147 1.00 76.94 187 TYR A C 1
ATOM 1492 O O . TYR A 1 187 ? 5.283 32.809 10.070 1.00 76.94 187 TYR A O 1
ATOM 1500 N N . LYS A 1 188 ? 6.957 32.610 11.551 1.00 80.62 188 LYS A N 1
ATOM 1501 C CA . LYS A 1 188 ? 7.932 33.293 10.690 1.00 80.62 188 LYS A CA 1
ATOM 1502 C C . LYS A 1 188 ? 8.312 32.364 9.544 1.00 80.62 188 LYS A C 1
ATOM 1504 O O . LYS A 1 188 ? 9.141 31.473 9.696 1.00 80.62 188 LYS A O 1
ATOM 1509 N N . ILE A 1 189 ? 7.724 32.611 8.377 1.00 80.06 189 ILE A N 1
ATOM 1510 C CA . ILE A 1 189 ? 8.187 32.026 7.120 1.00 80.06 189 ILE A CA 1
ATOM 1511 C C . ILE A 1 189 ? 9.645 32.473 6.936 1.00 80.06 189 ILE A C 1
ATOM 1513 O O . ILE A 1 189 ? 9.891 33.685 6.881 1.00 80.06 189 ILE A O 1
ATOM 1517 N N . PRO A 1 190 ? 10.618 31.543 6.869 1.00 79.62 190 PRO A N 1
ATOM 1518 C CA . PRO A 1 190 ? 11.994 31.898 6.563 1.00 79.62 190 PRO A CA 1
ATOM 1519 C C . PRO A 1 190 ? 12.043 32.719 5.270 1.00 79.62 190 PRO A C 1
ATOM 1521 O O . PRO A 1 190 ? 11.259 32.457 4.352 1.00 79.62 190 PRO A O 1
ATOM 1524 N N . PRO A 1 191 ? 12.926 33.725 5.167 1.00 80.00 191 PRO A N 1
ATOM 1525 C CA . PRO A 1 191 ? 13.010 34.518 3.953 1.00 80.00 191 PRO A CA 1
ATOM 1526 C C . PRO A 1 191 ? 13.296 33.592 2.772 1.00 80.00 191 PRO A C 1
ATOM 1528 O O . PRO A 1 191 ? 14.232 32.793 2.819 1.00 80.00 191 PRO A O 1
ATOM 1531 N N . LEU A 1 192 ? 12.495 33.721 1.713 1.00 79.31 192 LEU A N 1
ATOM 1532 C CA . LEU A 1 192 ? 12.769 33.038 0.456 1.00 79.31 192 LEU A CA 1
ATOM 1533 C C . LEU A 1 192 ? 14.174 33.456 0.012 1.00 79.31 192 LEU A C 1
ATOM 1535 O O . LEU A 1 192 ? 14.468 34.649 -0.112 1.00 79.31 192 LEU A O 1
ATOM 1539 N N . GLY A 1 193 ? 15.061 32.474 -0.147 1.00 82.06 193 GLY A N 1
ATOM 1540 C CA . GLY A 1 193 ? 16.421 32.702 -0.617 1.00 82.06 193 GLY A CA 1
ATOM 1541 C C . GLY A 1 193 ? 16.446 33.324 -2.017 1.00 82.06 193 GLY A C 1
ATOM 1542 O O . GLY A 1 193 ? 15.420 33.604 -2.641 1.00 82.06 193 GLY A O 1
ATOM 1543 N N . LYS A 1 194 ? 17.645 33.548 -2.558 1.00 84.50 194 LYS A N 1
ATOM 1544 C CA . LYS A 1 194 ? 17.768 34.015 -3.946 1.00 84.50 194 LYS A CA 1
ATOM 1545 C C . LYS A 1 194 ? 17.267 32.931 -4.901 1.00 84.50 194 LYS A C 1
ATOM 1547 O O . LYS A 1 194 ? 17.730 31.796 -4.836 1.00 84.50 194 LYS A O 1
ATOM 1552 N N . HIS A 1 195 ? 16.384 33.307 -5.821 1.00 88.06 195 HIS A N 1
ATOM 1553 C CA . HIS A 1 195 ? 15.846 32.404 -6.838 1.00 88.06 195 HIS A CA 1
ATOM 1554 C C . HIS A 1 195 ? 16.971 31.746 -7.662 1.00 88.06 195 HIS A C 1
ATOM 1556 O O . HIS A 1 195 ? 17.973 32.399 -7.974 1.00 88.06 195 HIS A O 1
ATOM 1562 N N . TYR A 1 196 ? 16.802 30.474 -8.044 1.00 87.19 196 TYR A N 1
ATOM 1563 C CA . TYR A 1 196 ? 17.823 29.678 -8.747 1.00 87.19 196 TYR A CA 1
ATOM 1564 C C . TYR A 1 196 ? 18.376 30.387 -9.990 1.00 87.19 196 TYR A C 1
ATOM 1566 O O . TYR A 1 196 ? 19.581 30.404 -10.201 1.00 87.19 196 TYR A O 1
ATOM 1574 N N . SER A 1 197 ? 17.527 31.079 -10.758 1.00 87.44 197 SER A N 1
ATOM 1575 C CA . SER A 1 197 ? 17.954 31.810 -11.959 1.00 87.44 197 SER A CA 1
ATOM 1576 C C . SER A 1 197 ? 18.952 32.933 -11.660 1.00 87.44 197 SER A C 1
ATOM 1578 O O . SER A 1 197 ? 19.843 33.195 -12.463 1.00 87.44 197 SER A O 1
ATOM 1580 N N . GLN A 1 198 ? 18.822 33.596 -10.507 1.00 86.69 198 GLN A N 1
ATOM 1581 C CA . GLN A 1 198 ? 19.751 34.640 -10.083 1.00 86.69 198 GLN A CA 1
ATOM 1582 C C . GLN A 1 198 ? 21.077 34.038 -9.613 1.00 86.69 198 GLN A C 1
ATOM 1584 O O . GLN A 1 198 ? 22.130 34.624 -9.858 1.00 86.69 198 GLN A O 1
ATOM 1589 N N . ARG A 1 199 ? 21.032 32.880 -8.946 1.00 86.75 199 ARG A N 1
ATOM 1590 C CA . ARG A 1 199 ? 22.239 32.175 -8.504 1.00 86.75 199 ARG A CA 1
ATOM 1591 C C . ARG A 1 199 ? 23.003 31.583 -9.679 1.00 86.75 199 ARG A C 1
ATOM 1593 O O . ARG A 1 199 ? 24.192 31.842 -9.768 1.00 86.75 199 ARG A O 1
ATOM 1600 N N . TRP A 1 200 ? 22.327 30.955 -10.638 1.00 89.50 200 TRP A N 1
ATOM 1601 C CA . TRP A 1 200 ? 22.967 30.453 -11.858 1.00 89.50 200 TRP A CA 1
ATOM 1602 C C . TRP A 1 200 ? 23.592 31.572 -12.675 1.00 89.50 200 TRP A C 1
ATOM 1604 O O . TRP A 1 200 ? 24.741 31.456 -13.063 1.00 89.50 200 TRP A O 1
ATOM 1614 N N . ALA A 1 201 ? 22.898 32.700 -12.854 1.00 88.88 201 ALA A N 1
ATOM 1615 C CA . ALA A 1 201 ? 23.485 33.843 -13.550 1.00 88.88 201 ALA A CA 1
ATOM 1616 C C . ALA A 1 201 ? 24.753 34.369 -12.848 1.00 88.88 201 ALA A C 1
ATOM 1618 O O . ALA A 1 201 ? 25.689 34.817 -13.507 1.00 88.88 201 ALA A O 1
ATOM 1619 N N . GLN A 1 202 ? 24.795 34.324 -11.512 1.00 88.56 202 GLN A N 1
ATOM 1620 C CA . GLN A 1 202 ? 25.974 34.710 -10.738 1.00 88.56 202 GLN A CA 1
ATOM 1621 C C . GLN A 1 202 ? 27.094 33.657 -10.819 1.00 88.56 202 GLN A C 1
ATOM 1623 O O . GLN A 1 202 ? 28.262 34.028 -10.906 1.00 88.56 202 GLN A O 1
ATOM 1628 N N . GLU A 1 203 ? 26.751 32.371 -10.774 1.00 87.25 203 GLU A N 1
ATOM 1629 C CA . GLU A 1 203 ? 27.680 31.242 -10.879 1.00 87.25 203 GLU A CA 1
ATOM 1630 C C . GLU A 1 203 ? 28.301 31.151 -12.270 1.00 87.25 203 GLU A C 1
ATOM 1632 O O . GLU A 1 203 ? 29.521 31.072 -12.360 1.00 87.25 203 GLU A O 1
ATOM 1637 N N . ASP A 1 204 ? 27.498 31.258 -13.330 1.00 89.00 204 ASP A N 1
ATOM 1638 C CA . ASP A 1 204 ? 27.954 31.252 -14.721 1.00 89.00 204 ASP A CA 1
ATOM 1639 C C . ASP A 1 204 ? 28.921 32.428 -14.967 1.00 89.00 204 ASP A C 1
ATOM 1641 O O . ASP A 1 204 ? 30.003 32.243 -15.518 1.00 89.00 204 ASP A O 1
ATOM 1645 N N . LEU A 1 205 ? 28.609 33.631 -14.460 1.00 89.19 205 LEU A N 1
ATOM 1646 C CA . LEU A 1 205 ? 29.516 34.785 -14.552 1.00 89.19 205 LEU A CA 1
ATOM 1647 C C . LEU A 1 205 ? 30.848 34.545 -13.814 1.00 89.19 205 LEU A C 1
ATOM 1649 O O . LEU A 1 205 ? 31.912 34.979 -14.264 1.00 89.19 205 LEU A O 1
ATOM 1653 N N . LEU A 1 206 ? 30.800 33.876 -12.660 1.00 87.19 206 LEU A N 1
ATOM 1654 C CA . LEU A 1 206 ? 31.989 33.544 -11.876 1.00 87.19 206 LEU A CA 1
ATOM 1655 C C . LEU A 1 206 ? 32.812 32.430 -12.545 1.00 87.19 206 LEU A C 1
ATOM 1657 O O . LEU A 1 206 ? 34.043 32.461 -12.493 1.00 87.19 206 LEU A O 1
ATOM 1661 N N . GLU A 1 207 ? 32.146 31.462 -13.173 1.00 85.88 207 GLU A N 1
ATOM 1662 C CA . GLU A 1 207 ? 32.744 30.375 -13.945 1.00 85.88 207 GLU A CA 1
ATOM 1663 C C . GLU A 1 207 ? 33.471 30.925 -15.173 1.00 85.88 207 GLU A C 1
ATOM 1665 O O . GLU A 1 207 ? 34.665 30.668 -15.328 1.00 85.88 207 GLU A O 1
ATOM 1670 N N . GLU A 1 208 ? 32.828 31.801 -15.949 1.00 85.56 208 GLU A N 1
ATOM 1671 C CA . GLU A 1 208 ? 33.456 32.501 -17.074 1.00 85.56 208 GLU A CA 1
ATOM 1672 C C . GLU A 1 208 ? 34.676 33.321 -16.631 1.00 85.56 208 GLU A C 1
ATOM 1674 O O . GLU A 1 208 ? 35.722 33.300 -17.286 1.00 85.56 208 GLU A O 1
ATOM 1679 N N . GLN A 1 209 ? 34.596 34.016 -15.490 1.00 84.81 209 GLN A N 1
ATOM 1680 C CA . GLN A 1 209 ? 35.732 34.767 -14.949 1.00 84.81 209 GLN A CA 1
ATOM 1681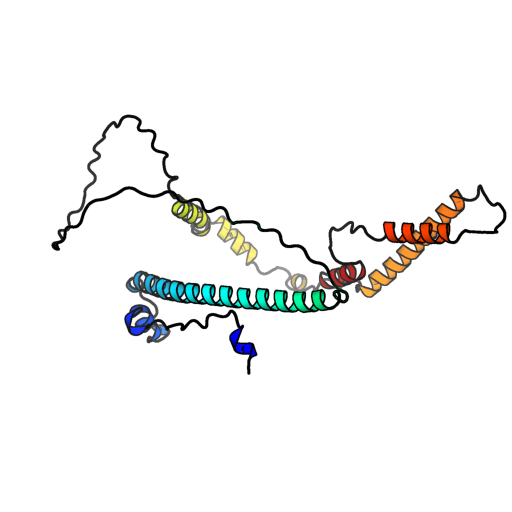 C C . GLN A 1 209 ? 36.882 33.842 -14.528 1.00 84.81 209 GLN A C 1
ATOM 1683 O O . GLN A 1 209 ? 38.053 34.141 -14.779 1.00 84.81 209 GLN A O 1
ATOM 1688 N N . LYS A 1 210 ? 36.569 32.719 -13.879 1.00 83.50 210 LYS A N 1
ATOM 1689 C CA . LYS A 1 210 ? 37.547 31.733 -13.410 1.00 83.50 210 LYS A CA 1
ATOM 1690 C C . LYS A 1 210 ? 38.209 31.007 -14.577 1.00 83.50 210 LYS A C 1
ATOM 1692 O O . LYS A 1 210 ? 39.422 30.798 -14.540 1.00 83.50 210 LYS A O 1
ATOM 1697 N N . ASP A 1 211 ? 37.462 30.676 -15.619 1.00 81.81 211 ASP A N 1
ATOM 1698 C CA . ASP A 1 211 ? 37.990 30.047 -16.826 1.00 81.81 211 ASP A CA 1
ATOM 1699 C C . ASP A 1 211 ? 38.769 31.040 -17.688 1.00 81.81 211 ASP A C 1
ATOM 1701 O O . ASP A 1 211 ? 39.848 30.702 -18.177 1.00 81.81 211 ASP A O 1
ATOM 1705 N N . GLY A 1 212 ? 38.342 32.303 -17.749 1.00 75.75 212 GLY A N 1
ATOM 1706 C CA . GLY A 1 212 ? 39.135 33.401 -18.300 1.00 75.75 212 GLY A CA 1
ATOM 1707 C C . GLY A 1 212 ? 40.459 33.603 -17.554 1.00 75.75 212 GLY A C 1
ATOM 1708 O O . GLY A 1 212 ? 41.512 33.742 -18.178 1.00 75.75 212 GLY A O 1
ATOM 1709 N N . ALA A 1 213 ? 40.451 33.538 -16.219 1.00 73.62 213 ALA A N 1
ATOM 1710 C CA . ALA A 1 213 ? 41.658 33.625 -15.394 1.00 73.62 213 ALA A CA 1
ATOM 1711 C C . ALA A 1 213 ? 42.574 32.398 -15.553 1.00 73.62 213 ALA A C 1
ATOM 1713 O O . ALA A 1 213 ? 43.798 32.539 -15.598 1.00 73.62 213 ALA A O 1
ATOM 1714 N N . ARG A 1 214 ? 42.009 31.191 -15.688 1.00 73.50 214 ARG A N 1
ATOM 1715 C CA . ARG A 1 214 ? 42.756 29.957 -15.994 1.00 73.50 214 ARG A CA 1
ATOM 1716 C C . ARG A 1 214 ? 43.367 29.999 -17.392 1.00 73.50 214 ARG A C 1
ATOM 1718 O O . ARG A 1 214 ? 44.523 29.609 -17.549 1.00 73.50 214 ARG A O 1
ATOM 1725 N N . ALA A 1 215 ? 42.639 30.508 -18.383 1.00 70.38 215 ALA A N 1
ATOM 1726 C CA . ALA A 1 215 ? 43.130 30.709 -19.743 1.00 70.38 215 ALA A CA 1
ATOM 1727 C C . ALA A 1 215 ? 44.249 31.763 -19.786 1.00 70.38 215 ALA A C 1
ATOM 1729 O O . ALA A 1 215 ? 45.278 31.533 -20.421 1.00 70.38 215 ALA A O 1
ATOM 1730 N N . ALA A 1 216 ? 44.110 32.864 -19.042 1.00 68.75 216 ALA A N 1
ATOM 1731 C CA . ALA A 1 216 ? 45.155 33.877 -18.894 1.00 68.75 216 ALA A CA 1
ATOM 1732 C C . ALA A 1 216 ? 46.411 33.315 -18.198 1.00 68.75 216 ALA A C 1
ATOM 1734 O O . ALA A 1 216 ? 47.522 33.486 -18.696 1.00 68.75 216 ALA A O 1
ATOM 1735 N N . ALA A 1 217 ? 46.254 32.550 -17.113 1.00 65.38 217 ALA A N 1
ATOM 1736 C CA . ALA A 1 217 ? 47.367 31.888 -16.425 1.00 65.38 217 ALA A CA 1
ATOM 1737 C C . ALA A 1 217 ? 48.055 30.806 -17.286 1.00 65.38 217 ALA A C 1
ATOM 1739 O O . ALA A 1 217 ? 49.268 30.598 -17.186 1.00 65.38 217 ALA A O 1
ATOM 1740 N N . ALA A 1 218 ? 47.303 30.114 -18.148 1.00 62.12 218 ALA A N 1
ATOM 1741 C CA . ALA A 1 218 ? 47.846 29.165 -19.119 1.00 62.12 218 ALA A CA 1
ATOM 1742 C C . ALA A 1 218 ? 48.583 29.868 -20.275 1.00 62.12 218 ALA A C 1
ATOM 1744 O O . ALA A 1 218 ? 49.584 29.341 -20.768 1.00 62.12 218 ALA A O 1
ATOM 1745 N N . ALA A 1 219 ? 48.132 31.060 -20.676 1.00 58.75 219 ALA A N 1
ATOM 1746 C CA . ALA A 1 219 ? 48.804 31.903 -21.661 1.00 58.75 219 ALA A CA 1
ATOM 1747 C C . ALA A 1 219 ? 50.117 32.497 -21.116 1.00 58.75 219 ALA A C 1
ATOM 1749 O O . ALA A 1 219 ? 51.123 32.486 -21.826 1.00 58.75 219 ALA A O 1
ATOM 1750 N N . ASP A 1 220 ? 50.165 32.915 -19.845 1.00 56.75 220 ASP A N 1
ATOM 1751 C CA . ASP A 1 220 ? 51.397 33.412 -19.209 1.00 56.75 220 ASP A CA 1
ATOM 1752 C C . ASP A 1 220 ? 52.469 32.316 -19.061 1.00 56.75 220 ASP A C 1
ATOM 1754 O O . ASP A 1 220 ? 53.650 32.562 -19.308 1.00 56.75 220 ASP A O 1
ATOM 1758 N N . LYS A 1 221 ? 52.077 31.058 -18.797 1.00 56.78 221 LYS A N 1
ATOM 1759 C CA . LYS A 1 221 ? 53.006 29.906 -18.832 1.00 56.78 221 LYS A CA 1
ATOM 1760 C C . LYS A 1 221 ? 53.527 29.567 -20.236 1.00 56.78 221 LYS A C 1
ATOM 1762 O O . LYS A 1 221 ? 54.533 28.869 -20.351 1.00 56.78 221 LYS A O 1
ATOM 1767 N N . LYS A 1 222 ? 52.876 30.052 -21.301 1.00 54.84 222 LYS A N 1
ATOM 1768 C CA . LYS A 1 222 ? 53.299 29.880 -22.704 1.00 54.84 222 LYS A CA 1
ATOM 1769 C C . LYS A 1 222 ? 54.011 31.104 -23.289 1.00 54.84 222 LYS A C 1
ATOM 1771 O O . LYS A 1 222 ? 54.462 31.051 -24.431 1.00 54.84 222 LYS A O 1
ATOM 1776 N N . LYS A 1 223 ? 54.226 32.169 -22.508 1.00 47.72 223 LYS A N 1
ATOM 1777 C CA . LYS A 1 223 ? 54.940 33.382 -22.952 1.00 47.72 223 LYS A CA 1
ATOM 1778 C C . LYS A 1 223 ? 56.463 33.210 -23.112 1.00 47.72 223 LYS A C 1
ATOM 1780 O O . LYS A 1 223 ? 57.167 34.186 -23.343 1.00 47.72 223 LYS A O 1
ATOM 1785 N N . GLY A 1 224 ? 56.973 31.979 -23.016 1.00 44.59 224 GLY A N 1
ATOM 1786 C CA . GLY A 1 224 ? 58.350 31.620 -23.370 1.00 44.59 224 GLY A CA 1
ATOM 1787 C C . GLY A 1 224 ? 58.542 31.132 -24.812 1.00 44.59 224 GLY A C 1
ATOM 1788 O O . GLY A 1 224 ? 59.681 30.946 -25.224 1.00 44.59 224 GLY A O 1
ATOM 1789 N N . VAL A 1 225 ? 57.474 30.911 -25.590 1.00 48.22 225 VAL A N 1
ATOM 1790 C CA . VAL A 1 225 ? 57.586 30.391 -26.967 1.00 48.22 225 VAL A CA 1
ATOM 1791 C C . VAL A 1 225 ? 56.583 31.104 -27.875 1.00 48.22 225 VAL A C 1
ATOM 1793 O O . VAL A 1 225 ? 55.553 30.556 -28.253 1.00 48.22 225 VAL A O 1
ATOM 1796 N N . LEU A 1 226 ? 56.872 32.359 -28.221 1.00 46.06 226 LEU A N 1
ATOM 1797 C CA . LEU A 1 226 ? 56.254 33.011 -29.377 1.00 46.06 226 LEU A CA 1
ATOM 1798 C C . LEU A 1 226 ? 57.199 32.850 -30.573 1.00 46.06 226 LEU A C 1
ATOM 1800 O O . LEU A 1 226 ? 58.104 33.656 -30.777 1.00 46.06 226 LEU A O 1
ATOM 1804 N N . GLY A 1 227 ? 56.996 31.769 -31.326 1.00 45.12 227 GLY A N 1
ATOM 1805 C CA . GLY A 1 227 ? 57.459 31.619 -32.708 1.00 45.12 227 GLY A CA 1
ATOM 1806 C C . GLY A 1 227 ? 56.301 31.864 -33.691 1.00 45.12 227 GLY A C 1
ATOM 1807 O O . GLY A 1 227 ? 55.146 31.826 -33.263 1.00 45.12 227 GLY A O 1
ATOM 1808 N N . PRO A 1 228 ? 56.578 32.156 -34.978 1.00 45.38 228 PRO A N 1
ATOM 1809 C CA . PRO A 1 228 ? 55.596 32.699 -35.913 1.00 45.38 228 PRO A CA 1
ATOM 1810 C C . PRO A 1 228 ? 54.394 31.785 -36.153 1.00 45.38 228 PRO A C 1
ATOM 1812 O O . PRO A 1 228 ? 54.495 30.564 -36.220 1.00 45.38 228 PRO A O 1
ATOM 1815 N N . LEU A 1 229 ? 53.255 32.447 -36.302 1.00 49.78 229 LEU A N 1
ATOM 1816 C CA . LEU A 1 229 ? 51.909 31.914 -36.410 1.00 49.78 229 LEU A CA 1
ATOM 1817 C C . LEU A 1 229 ? 51.644 31.453 -37.848 1.00 49.78 229 LEU A C 1
ATOM 1819 O O . LEU A 1 229 ? 51.124 32.224 -38.646 1.00 49.78 229 LEU A O 1
ATOM 1823 N N . THR A 1 230 ? 52.000 30.216 -38.186 1.00 49.16 230 THR A N 1
ATOM 1824 C CA . THR A 1 230 ? 51.539 29.551 -39.416 1.00 49.16 230 THR A CA 1
ATOM 1825 C C . THR A 1 230 ? 51.486 28.042 -39.196 1.00 49.16 230 THR A C 1
ATOM 1827 O O . THR A 1 230 ? 52.496 27.448 -38.840 1.00 49.16 230 THR A O 1
ATOM 1830 N N . GLU A 1 231 ? 50.308 27.467 -39.453 1.00 49.94 231 GLU A N 1
ATOM 1831 C CA . GLU A 1 231 ? 49.978 26.031 -39.444 1.00 49.94 231 GLU A CA 1
ATOM 1832 C C . GLU A 1 231 ? 49.775 25.390 -38.060 1.00 49.94 231 GLU A C 1
ATOM 1834 O O . GLU A 1 231 ? 50.602 24.631 -37.565 1.00 49.94 231 GLU A O 1
ATOM 1839 N N . LEU A 1 232 ? 48.605 25.639 -37.451 1.00 51.06 232 LEU A N 1
ATOM 1840 C CA . LEU A 1 232 ? 48.001 24.604 -36.607 1.00 51.06 232 LEU A CA 1
ATOM 1841 C C . LEU A 1 232 ? 47.411 23.542 -37.539 1.00 51.06 232 LEU A C 1
ATOM 1843 O O . LEU A 1 232 ? 46.481 23.833 -38.295 1.00 51.06 232 LEU A O 1
ATOM 1847 N N . ASP A 1 233 ? 47.956 22.329 -37.484 1.00 53.19 233 ASP A N 1
ATOM 1848 C CA . ASP A 1 233 ? 47.385 21.178 -38.173 1.00 53.19 233 ASP A CA 1
ATOM 1849 C C . ASP A 1 233 ? 45.985 20.897 -37.602 1.00 53.19 233 ASP A C 1
ATOM 1851 O O . ASP A 1 233 ? 45.753 20.940 -36.391 1.00 53.19 233 ASP A O 1
ATOM 1855 N N . THR A 1 234 ? 45.036 20.588 -38.482 1.00 57.22 234 THR A N 1
ATOM 1856 C CA . THR A 1 234 ? 43.660 20.179 -38.145 1.00 57.22 234 THR A CA 1
ATOM 1857 C C . THR A 1 234 ? 43.590 19.103 -37.056 1.00 57.22 234 THR A C 1
ATOM 1859 O O . THR A 1 234 ? 42.641 19.077 -36.276 1.00 57.22 234 THR A O 1
ATOM 1862 N N . LYS A 1 235 ? 44.624 18.264 -36.942 1.00 54.88 235 LYS A N 1
ATOM 1863 C CA . LYS A 1 235 ? 44.744 17.219 -35.919 1.00 54.88 235 LYS A CA 1
ATOM 1864 C C . LYS A 1 235 ? 44.984 17.754 -34.506 1.00 54.88 235 LYS A C 1
ATOM 1866 O O . LYS A 1 235 ? 44.535 17.126 -33.551 1.00 54.88 235 LYS A O 1
ATOM 1871 N N . ASP A 1 236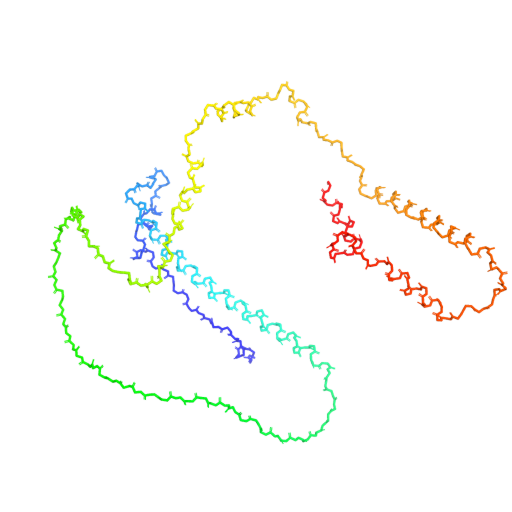 ? 45.647 18.899 -34.362 1.00 58.19 236 ASP A N 1
ATOM 1872 C CA . ASP A 1 236 ? 45.893 19.520 -33.056 1.00 58.19 236 ASP A CA 1
ATOM 1873 C C . ASP A 1 236 ? 44.649 20.246 -32.539 1.00 58.19 236 ASP A C 1
ATOM 1875 O O . ASP A 1 236 ? 44.389 20.257 -31.336 1.00 58.19 236 ASP A O 1
ATOM 1879 N N . VAL A 1 237 ? 43.838 20.794 -33.451 1.00 59.00 237 VAL A N 1
ATOM 1880 C CA . VAL A 1 237 ? 42.527 21.375 -33.128 1.00 59.00 237 VAL A CA 1
ATOM 1881 C C . VAL A 1 237 ? 41.565 20.278 -32.670 1.00 59.00 237 VAL A C 1
ATOM 1883 O O . VAL A 1 237 ? 40.938 20.422 -31.621 1.00 59.00 237 VAL A O 1
ATOM 1886 N N . ASP A 1 238 ? 41.534 19.147 -33.381 1.00 59.41 238 ASP A N 1
ATOM 1887 C CA . ASP A 1 238 ? 40.759 17.961 -32.997 1.00 59.41 238 ASP A CA 1
ATOM 1888 C C . ASP A 1 238 ? 41.224 17.388 -31.652 1.00 59.41 238 ASP A C 1
ATOM 1890 O O . ASP A 1 238 ? 40.409 17.037 -30.804 1.00 59.41 238 ASP A O 1
ATOM 1894 N N . ALA A 1 239 ? 42.536 17.330 -31.406 1.00 60.81 239 ALA A N 1
ATOM 1895 C CA . ALA A 1 239 ? 43.075 16.859 -30.134 1.00 60.81 239 ALA A CA 1
ATOM 1896 C C . ALA A 1 239 ? 42.754 17.809 -28.969 1.00 60.81 239 ALA A C 1
ATOM 1898 O O . ALA A 1 239 ? 42.509 17.332 -27.860 1.00 60.81 239 ALA A O 1
ATOM 1899 N N . LEU A 1 240 ? 42.727 19.129 -29.192 1.00 61.28 240 LEU A N 1
ATOM 1900 C CA . LEU A 1 240 ? 42.296 20.093 -28.176 1.00 61.28 240 LEU A CA 1
ATOM 1901 C C . LEU A 1 240 ? 40.793 19.989 -27.889 1.00 61.28 240 LEU A C 1
ATOM 1903 O O . LEU A 1 240 ? 40.431 19.960 -26.715 1.00 61.28 240 LEU A O 1
ATOM 1907 N N . LEU A 1 241 ? 39.949 19.866 -28.919 1.00 59.34 241 LEU A N 1
ATOM 1908 C CA . LEU A 1 241 ? 38.497 19.668 -28.788 1.00 59.34 241 LEU A CA 1
ATOM 1909 C C . LEU A 1 241 ? 38.167 18.376 -28.031 1.00 59.34 241 LEU A C 1
ATOM 1911 O O . LEU A 1 241 ? 37.408 18.386 -27.061 1.00 59.34 241 LEU A O 1
ATOM 1915 N N . LYS A 1 242 ? 38.843 17.280 -28.382 1.00 58.25 242 LYS A N 1
ATOM 1916 C CA . LYS A 1 242 ? 38.678 15.974 -27.729 1.00 58.25 242 LYS A CA 1
ATOM 1917 C C . LYS A 1 242 ? 39.177 15.972 -26.283 1.00 58.25 242 LYS A C 1
ATOM 1919 O O . LYS A 1 242 ? 38.683 15.216 -25.450 1.00 58.25 242 LYS A O 1
ATOM 1924 N N . LYS A 1 243 ? 40.160 16.822 -25.966 1.00 54.34 243 LYS A N 1
ATOM 1925 C CA . LYS A 1 243 ? 40.687 16.993 -24.607 1.00 54.34 243 LYS A CA 1
ATOM 1926 C C . LYS A 1 243 ? 39.817 17.925 -23.758 1.00 54.34 243 LYS A C 1
ATOM 1928 O O . LYS A 1 243 ? 39.747 17.700 -22.554 1.00 54.34 243 LYS A O 1
ATOM 1933 N N . SER A 1 244 ? 39.129 18.902 -24.358 1.00 48.59 244 SER A N 1
ATOM 1934 C CA . SER A 1 244 ? 38.094 19.689 -23.671 1.00 48.59 244 SER A CA 1
ATOM 1935 C C . SER A 1 244 ? 36.823 18.880 -23.410 1.00 48.59 244 SER A C 1
ATOM 1937 O O . SER A 1 244 ? 36.267 18.995 -22.324 1.00 48.59 244 SER A O 1
ATOM 1939 N N . GLU A 1 245 ? 36.418 17.994 -24.328 1.00 48.47 245 GLU A N 1
ATOM 1940 C CA . GLU A 1 245 ? 35.302 17.060 -24.095 1.00 48.47 245 GLU A CA 1
ATOM 1941 C C . GLU A 1 245 ? 35.633 16.042 -22.993 1.00 48.47 245 GLU A C 1
ATOM 1943 O O . GLU A 1 245 ? 34.807 15.770 -22.128 1.00 48.47 245 GLU A O 1
ATOM 1948 N N . ALA A 1 246 ? 36.871 15.534 -22.946 1.00 50.53 246 ALA A N 1
ATOM 1949 C CA . ALA A 1 246 ? 37.294 14.574 -21.923 1.00 50.53 246 ALA A CA 1
ATOM 1950 C C . ALA A 1 246 ? 37.435 15.166 -20.504 1.00 50.53 246 ALA A C 1
ATOM 1952 O O . ALA A 1 246 ? 37.513 14.405 -19.542 1.00 50.53 246 ALA A O 1
ATOM 1953 N N . GLN A 1 247 ? 37.486 16.496 -20.352 1.00 47.97 247 GLN A N 1
ATOM 1954 C CA . GLN A 1 247 ? 37.457 17.158 -19.039 1.00 47.97 247 GLN A CA 1
ATOM 1955 C C . GLN A 1 247 ? 36.048 17.578 -18.597 1.00 47.97 247 GLN A C 1
ATOM 1957 O O . GLN A 1 247 ? 35.902 18.019 -17.460 1.00 47.97 247 GLN A O 1
ATOM 1962 N N . HIS A 1 248 ? 35.029 17.444 -19.454 1.00 51.19 248 HIS A N 1
ATOM 1963 C CA . HIS A 1 248 ? 33.665 17.883 -19.145 1.00 51.19 248 HIS A CA 1
ATOM 1964 C C . HIS A 1 248 ? 32.780 16.791 -18.518 1.00 51.19 248 HIS A C 1
ATOM 1966 O O . HIS A 1 248 ? 31.709 17.092 -18.012 1.00 51.19 248 HIS A O 1
ATOM 1972 N N . GLU A 1 249 ? 33.222 15.532 -18.485 1.00 48.25 249 GLU A N 1
ATOM 1973 C CA . GLU A 1 249 ? 32.355 14.402 -18.122 1.00 48.25 249 GLU A CA 1
ATOM 1974 C C . GLU A 1 249 ? 32.980 13.529 -17.022 1.00 48.25 249 GLU A C 1
ATOM 1976 O O . GLU A 1 249 ? 33.303 12.357 -17.222 1.00 48.25 249 GLU A O 1
ATOM 1981 N N . GLN A 1 250 ? 33.155 14.092 -15.827 1.00 48.56 250 GLN A N 1
ATOM 1982 C CA . GLN A 1 250 ? 33.128 13.298 -14.597 1.00 48.56 250 GLN A CA 1
ATOM 1983 C C . GLN A 1 250 ? 32.139 13.951 -13.629 1.00 48.56 250 GLN A C 1
ATOM 1985 O O . GLN A 1 250 ? 32.367 15.090 -13.220 1.00 48.56 250 GLN A O 1
ATOM 1990 N N . PRO A 1 251 ? 31.036 13.272 -13.264 1.00 48.50 251 PRO A N 1
ATOM 1991 C CA . PRO A 1 251 ? 30.154 13.772 -12.228 1.00 48.50 251 PRO A CA 1
ATOM 1992 C C . PRO A 1 251 ? 30.869 13.588 -10.888 1.00 48.50 251 PRO A C 1
ATOM 1994 O O . PRO A 1 251 ? 30.897 12.484 -10.347 1.00 48.50 251 PRO A O 1
ATOM 1997 N N . GLU A 1 252 ? 31.438 14.668 -10.350 1.00 54.06 252 GLU A N 1
ATOM 1998 C CA . GLU A 1 252 ? 32.002 14.692 -8.988 1.00 54.06 252 GLU A CA 1
ATOM 1999 C C . GLU A 1 252 ? 30.951 14.278 -7.928 1.00 54.06 252 GLU A C 1
ATOM 2001 O O . GLU A 1 252 ? 31.317 13.799 -6.860 1.00 54.06 252 GLU A O 1
ATOM 2006 N N . ASP A 1 253 ? 29.653 14.344 -8.258 1.00 56.88 253 ASP A N 1
ATOM 2007 C CA . ASP A 1 253 ? 28.531 14.044 -7.356 1.00 56.88 253 ASP A CA 1
ATOM 2008 C C . ASP A 1 253 ? 27.830 12.688 -7.589 1.00 56.88 253 ASP A C 1
ATOM 2010 O O . ASP A 1 253 ? 26.774 12.424 -7.013 1.00 56.88 253 ASP A O 1
ATOM 2014 N N . GLY A 1 254 ? 28.356 11.801 -8.447 1.00 59.25 254 GLY A N 1
ATOM 2015 C CA . GLY A 1 254 ? 27.756 10.470 -8.682 1.00 59.25 254 GLY A CA 1
ATOM 2016 C C . GLY A 1 254 ? 26.332 10.488 -9.271 1.00 59.25 254 GLY A C 1
ATOM 2017 O O . GLY A 1 254 ? 25.679 9.447 -9.366 1.00 59.25 254 GLY A O 1
ATOM 2018 N N . CYS A 1 255 ? 25.846 11.661 -9.678 1.00 65.62 255 CYS A N 1
ATOM 2019 C CA . CYS A 1 255 ? 24.529 11.856 -10.262 1.00 65.62 255 CYS A CA 1
ATOM 2020 C C . CYS A 1 255 ? 24.549 11.447 -11.750 1.00 65.62 255 CYS A C 1
ATOM 2022 O O . CYS A 1 255 ? 25.348 11.995 -12.511 1.00 65.62 255 CYS A O 1
ATOM 2024 N N . PRO A 1 256 ? 23.685 10.513 -12.202 1.00 80.25 256 PRO A N 1
ATOM 2025 C CA . PRO A 1 256 ? 23.709 9.980 -13.571 1.00 80.25 256 PRO A CA 1
ATOM 2026 C C . PRO A 1 256 ? 23.173 10.961 -14.626 1.00 80.25 256 PRO A C 1
ATOM 2028 O O . PRO A 1 256 ? 23.087 10.618 -15.804 1.00 80.25 256 PRO A O 1
ATOM 2031 N N . PHE A 1 257 ? 22.759 12.159 -14.213 1.00 76.88 257 PHE A N 1
ATOM 2032 C CA . PHE A 1 257 ? 22.160 13.159 -15.085 1.00 76.88 257 PHE A CA 1
ATOM 2033 C C . PHE A 1 257 ? 23.170 14.250 -15.455 1.00 76.88 257 PHE A C 1
ATOM 2035 O O . PHE A 1 257 ? 24.024 14.596 -14.646 1.00 76.88 257 PHE A O 1
ATOM 2042 N N . GLY A 1 258 ? 23.055 14.820 -16.659 1.00 82.56 258 GLY A N 1
ATOM 2043 C CA . GLY A 1 258 ? 23.950 15.889 -17.121 1.00 82.56 258 GLY A CA 1
ATOM 2044 C C . GLY A 1 258 ? 23.765 17.225 -16.372 1.00 82.56 258 GLY A C 1
ATOM 2045 O O . GLY A 1 258 ? 22.751 17.403 -15.686 1.00 82.56 258 GLY A O 1
ATOM 2046 N N . PRO A 1 259 ? 24.679 18.202 -16.548 1.00 81.06 259 PRO A N 1
ATOM 2047 C CA . PRO A 1 259 ? 24.746 19.431 -15.742 1.00 81.06 259 PRO A CA 1
ATOM 2048 C C . PRO A 1 259 ? 23.442 20.237 -15.698 1.00 81.06 259 PRO A C 1
ATOM 2050 O O . PRO A 1 259 ? 23.036 20.728 -14.648 1.00 81.06 259 PRO A O 1
ATOM 2053 N N . LEU A 1 260 ? 22.725 20.322 -16.823 1.00 80.94 260 LEU A N 1
ATOM 2054 C CA . LEU A 1 260 ? 21.426 20.997 -16.885 1.00 80.94 260 LEU A CA 1
ATOM 2055 C C . LEU A 1 260 ? 20.372 20.295 -16.021 1.00 80.94 260 LEU A C 1
ATOM 2057 O O . LEU A 1 260 ? 19.600 20.947 -15.328 1.00 80.94 260 LEU A O 1
ATOM 2061 N N . THR A 1 261 ? 20.333 18.963 -16.060 1.00 84.00 261 THR A N 1
ATOM 2062 C CA . THR A 1 261 ? 19.369 18.194 -15.266 1.00 84.00 261 THR A CA 1
ATOM 2063 C C . THR A 1 261 ? 19.722 18.269 -13.785 1.00 84.00 261 THR A C 1
ATOM 2065 O O . THR A 1 261 ? 18.825 18.424 -12.968 1.00 84.00 261 THR A O 1
ATOM 2068 N N . GLN A 1 262 ? 21.012 18.256 -13.437 1.00 83.69 262 GLN A N 1
ATOM 2069 C CA . GLN A 1 262 ? 21.469 18.498 -12.067 1.00 83.69 262 GLN A CA 1
ATOM 2070 C C . GLN A 1 262 ? 21.042 19.883 -11.570 1.00 83.69 262 GLN A C 1
ATOM 2072 O O . GLN A 1 262 ? 20.451 19.979 -10.499 1.00 83.69 262 GLN A O 1
ATOM 2077 N N . ARG A 1 263 ? 21.225 20.941 -12.375 1.00 83.88 263 ARG A N 1
ATOM 2078 C CA . ARG A 1 263 ? 20.742 22.295 -12.050 1.00 83.88 263 ARG A CA 1
ATOM 2079 C C . ARG A 1 263 ? 19.223 22.318 -11.849 1.00 83.88 263 ARG A C 1
ATOM 2081 O O . ARG A 1 263 ? 18.749 22.829 -10.842 1.00 83.88 263 ARG A O 1
ATOM 2088 N N . LEU A 1 264 ? 18.451 21.715 -12.754 1.00 85.12 264 LEU A N 1
ATOM 2089 C CA . LEU A 1 264 ? 16.990 21.644 -12.627 1.00 85.12 264 LEU A CA 1
ATOM 2090 C C . LEU A 1 264 ? 16.538 20.878 -11.373 1.00 85.12 264 LEU A C 1
ATOM 2092 O O . LEU A 1 264 ? 15.585 21.296 -10.724 1.00 85.12 264 LEU A O 1
ATOM 2096 N N . LEU A 1 265 ? 17.226 19.793 -11.012 1.00 83.50 265 LEU A N 1
ATOM 2097 C CA . LEU A 1 265 ? 16.967 19.045 -9.781 1.00 83.50 265 LEU A CA 1
ATOM 2098 C C . LEU A 1 265 ? 17.318 19.873 -8.537 1.00 83.50 265 LEU A C 1
ATOM 2100 O O . LEU A 1 265 ? 16.530 19.909 -7.597 1.00 83.50 265 LEU A O 1
ATOM 2104 N N . GLN A 1 266 ? 18.438 20.600 -8.554 1.00 79.38 266 GLN A N 1
ATOM 2105 C CA . GLN A 1 266 ? 18.842 21.511 -7.478 1.00 79.38 266 GLN A CA 1
ATOM 2106 C C . GLN A 1 266 ? 17.789 22.604 -7.235 1.00 79.38 266 GLN A C 1
ATOM 2108 O O . GLN A 1 266 ? 17.494 22.929 -6.092 1.00 79.38 266 GLN A O 1
ATOM 2113 N N . ALA A 1 267 ? 17.180 23.138 -8.299 1.00 79.81 267 ALA A N 1
ATOM 2114 C CA . ALA A 1 267 ? 16.131 24.156 -8.202 1.00 79.81 267 ALA A CA 1
ATOM 2115 C C . ALA A 1 267 ? 14.815 23.656 -7.578 1.00 79.81 267 ALA A C 1
ATOM 2117 O O . ALA A 1 267 ? 13.983 24.480 -7.206 1.00 79.81 267 ALA A O 1
ATOM 2118 N N . LEU A 1 268 ? 14.603 22.337 -7.496 1.00 78.69 268 LEU A N 1
ATOM 2119 C CA . LEU A 1 268 ? 13.392 21.725 -6.935 1.00 78.69 268 LEU A CA 1
ATOM 2120 C C . LEU A 1 268 ? 13.535 21.320 -5.461 1.00 78.69 268 LEU A C 1
ATOM 2122 O O . LEU A 1 268 ? 12.524 21.074 -4.811 1.00 78.69 268 LEU A O 1
ATOM 2126 N N . VAL A 1 269 ? 14.765 21.190 -4.960 1.00 71.50 269 VAL A N 1
ATOM 2127 C CA . VAL A 1 269 ? 15.068 20.678 -3.608 1.00 71.50 269 VAL A CA 1
ATOM 2128 C C . VAL A 1 269 ? 15.230 21.812 -2.580 1.00 71.50 269 VAL A C 1
ATOM 2130 O O . VAL A 1 269 ? 15.361 21.545 -1.388 1.00 71.50 269 VAL A O 1
ATOM 2133 N N . GLU A 1 270 ? 15.192 23.069 -3.022 1.00 58.41 270 GLU A N 1
ATOM 2134 C CA . GLU A 1 270 ? 15.361 24.263 -2.179 1.00 58.41 270 GLU A CA 1
ATOM 2135 C C . GLU A 1 270 ? 14.069 24.907 -1.679 1.00 58.41 270 GLU A C 1
ATOM 2137 O O . GLU A 1 270 ? 13.079 24.961 -2.444 1.00 58.41 270 GLU A O 1
#

Secondary structure (DSSP, 8-state):
--GGGG--------PPP-HHHH-HHHHHHHTS-GGG---HHHHHHHHHHHHHHHHHHHHHHHHHHHHHHHHHHHHHHHHHHHHGGGS---------------------------------------------------------PPP--HHHHHHHHHHHHHSPPPHHHHHHHHHHTSPPS-HHHHT-PPPP---HHHHHHHHHHHHHHHHHHHHHHHHHTTTT---------HHHHHHHHHHHHTTS---TT--SS-HHHHHHHHTT--

InterPro domains:
  IPR019340 Histone acetyltransferases subunit 3 [PTHR13556] (2-270)